Protein AF-A0A3B8I2Z6-F1 (afdb_monomer_lite)

pLDDT: mean 88.6, std 11.23, range [45.12, 98.62]

Secondary structure (DSSP, 8-state):
--EEEEEETTEEEEEETTT--B--S----HHHHHHHHHHHHS----TT-TTHHHHHHHHHHHHHHHH--SEEEEEE-HHHHHHHHS-TTSS-HHHHHHHHHHHHHHHHHHH-PEEEEEE---EEE--EEEE-TT-SSEEEE-SSS-SEEEEES--HHHHHHHHT-TTEEEEEEHHHHHHHS---GGGTT-S-SEEEEEPTTEEEE-TTS-SSPP-EEE---SEEEEE-SS--SBGGGHHHHHHHHTTTS-EEEEEETT--TTT--S-S-EEE-EETTEEP-TTHHHHHHHHHTS-GGGS-SSTT---

Radius of gyration: 21.05 Å; chains: 1; bounding box: 45×50×60 Å

Sequence (307 aa):
MKVGMVCSSKQTQIYNLKSGEPQTNKSNHPLMEWINKLLYNYPYPGDLNPESIDWVTDVALELERVYQPKFVFLSYASYYLISLFTRHGRFDRDFFLQHLFTAVERFISQTGMTPFILGTGGTMPLEGEVDLTELDGLVTASRMGPIYAGLYHPSDRDLYYLNQLEAIQMILPQNRLSQVWKPGSSFEGRIPDYLLVAARGFAFCTPDSSKKPLYRVNARDNAIPIFAPDPIKSIVDIAPAIKKRLRKERVALVVLEGIDREQFMFGSDSCANTYSWYTYLPGEGQYLAITTGKHLPDHPYPPGYRD

Structure (mmCIF, N/CA/C/O backbone):
data_AF-A0A3B8I2Z6-F1
#
_entry.id   AF-A0A3B8I2Z6-F1
#
loop_
_atom_site.group_PDB
_atom_site.id
_atom_site.type_symbol
_atom_site.label_atom_id
_atom_site.label_alt_id
_atom_site.label_comp_id
_atom_site.label_asym_id
_atom_site.label_entity_id
_atom_site.label_seq_id
_atom_site.pdbx_PDB_ins_code
_atom_site.Cartn_x
_atom_site.Cartn_y
_atom_site.Cartn_z
_atom_site.occupancy
_atom_site.B_iso_or_equiv
_atom_site.auth_seq_id
_atom_site.auth_comp_id
_atom_site.auth_asym_id
_atom_site.auth_atom_id
_atom_site.pdbx_PDB_model_num
ATOM 1 N N . MET A 1 1 ? -16.596 19.847 14.138 1.00 61.78 1 MET A N 1
ATOM 2 C CA . MET A 1 1 ? -15.369 20.541 13.685 1.00 61.78 1 MET A CA 1
ATOM 3 C C . MET A 1 1 ? -14.527 19.548 12.892 1.00 61.78 1 MET A C 1
ATOM 5 O O . MET A 1 1 ? -14.401 18.423 13.351 1.00 61.78 1 MET A O 1
ATOM 9 N N . LYS A 1 2 ? -14.034 19.911 11.700 1.00 73.56 2 LYS A N 1
ATOM 10 C CA . LYS A 1 2 ? -13.157 19.060 10.874 1.00 73.56 2 LYS A CA 1
ATOM 11 C C . LYS A 1 2 ? -11.794 19.740 10.772 1.00 73.56 2 LYS A C 1
ATOM 13 O O . LYS A 1 2 ? -11.670 20.730 10.056 1.00 73.56 2 LYS A O 1
ATOM 18 N N . VAL A 1 3 ? -10.822 19.250 11.528 1.00 78.62 3 VAL A N 1
ATOM 19 C CA . VAL A 1 3 ? -9.478 19.833 11.619 1.00 78.62 3 VAL A CA 1
ATOM 20 C C . VAL A 1 3 ? -8.429 18.763 11.364 1.00 78.62 3 VAL A C 1
ATOM 22 O O . VAL A 1 3 ? -8.636 17.605 11.718 1.00 78.62 3 VAL A O 1
ATOM 25 N N . GLY A 1 4 ? -7.341 19.155 10.712 1.00 79.94 4 GLY A N 1
ATOM 26 C CA . GLY A 1 4 ? -6.139 18.351 10.543 1.00 79.94 4 GLY A CA 1
ATOM 27 C C . GLY A 1 4 ? -5.068 18.896 11.472 1.00 79.94 4 GLY A C 1
ATOM 28 O O . GLY A 1 4 ? -4.941 20.110 11.610 1.00 79.94 4 GLY A O 1
ATOM 29 N N . MET A 1 5 ? -4.318 18.022 12.129 1.00 78.50 5 MET A N 1
ATOM 30 C CA . MET A 1 5 ? -3.182 18.415 12.958 1.00 78.50 5 MET A CA 1
ATOM 31 C C . MET A 1 5 ? -1.928 17.793 12.368 1.00 78.50 5 MET A C 1
ATOM 33 O O . MET A 1 5 ? -1.873 16.581 12.186 1.00 78.50 5 MET A O 1
ATOM 37 N N . VAL A 1 6 ? -0.936 18.624 12.070 1.00 76.56 6 VAL A N 1
ATOM 38 C CA . VAL A 1 6 ? 0.386 18.185 11.626 1.00 76.56 6 VAL A CA 1
ATOM 39 C C . VAL A 1 6 ? 1.370 18.548 12.722 1.00 76.56 6 VAL A C 1
ATOM 41 O O . VAL A 1 6 ? 1.633 19.725 12.975 1.00 76.56 6 VAL A O 1
ATOM 44 N N . CYS A 1 7 ? 1.893 17.528 13.392 1.00 70.31 7 CYS A N 1
ATOM 45 C CA . CYS A 1 7 ? 2.917 17.686 14.412 1.00 70.31 7 CYS A CA 1
ATOM 46 C C . CYS A 1 7 ? 4.279 17.317 13.843 1.00 70.31 7 CYS A C 1
ATOM 48 O O . CYS A 1 7 ? 4.491 16.226 13.326 1.00 70.31 7 CYS A O 1
ATOM 50 N N . SER A 1 8 ? 5.211 18.246 13.989 1.00 67.38 8 SER A N 1
ATOM 51 C CA . SER A 1 8 ? 6.645 17.989 13.924 1.00 67.38 8 SER A CA 1
ATOM 52 C C . SER A 1 8 ? 7.204 18.027 15.343 1.00 67.38 8 SER A C 1
ATOM 54 O O . SER A 1 8 ? 6.580 18.600 16.237 1.00 67.38 8 SER A O 1
ATOM 56 N N . SER A 1 9 ? 8.424 17.530 15.543 1.00 62.22 9 SER A N 1
ATOM 57 C CA . SER A 1 9 ? 9.127 17.619 16.832 1.00 62.22 9 SER A CA 1
ATOM 58 C C . SER A 1 9 ? 9.283 19.049 17.381 1.00 62.22 9 SER A C 1
ATOM 60 O O . SER A 1 9 ? 9.615 19.220 18.549 1.00 62.22 9 SER A O 1
ATOM 62 N N . LYS A 1 10 ? 9.049 20.084 16.559 1.00 64.56 10 LYS A N 1
ATOM 63 C CA . LYS A 1 10 ? 9.223 21.500 16.920 1.00 64.56 10 LYS A CA 1
ATOM 64 C C . LYS A 1 10 ? 7.920 22.294 16.999 1.00 64.56 10 LYS A C 1
ATOM 66 O O . LYS A 1 10 ? 7.885 23.327 17.660 1.00 64.56 10 LYS A O 1
ATOM 71 N N . GLN A 1 11 ? 6.873 21.874 16.292 1.00 70.19 11 GLN A N 1
ATOM 72 C CA . GLN A 1 11 ? 5.632 22.641 16.171 1.00 70.19 11 GLN A CA 1
ATOM 73 C C . GLN A 1 11 ? 4.445 21.765 15.772 1.00 70.19 11 GLN A C 1
ATOM 75 O O . GLN A 1 11 ? 4.584 20.844 14.964 1.00 70.19 11 GLN A O 1
ATOM 80 N N . THR A 1 12 ? 3.272 22.142 16.277 1.00 74.75 12 THR A N 1
ATOM 81 C CA . THR A 1 12 ? 1.969 21.607 15.877 1.00 74.75 12 THR A CA 1
ATOM 82 C C . THR A 1 12 ? 1.226 22.662 15.076 1.00 74.75 12 THR A C 1
ATOM 84 O O . THR A 1 12 ? 0.902 23.726 15.606 1.00 74.75 12 THR A O 1
ATOM 87 N N . GLN A 1 13 ? 0.935 22.361 13.814 1.00 82.69 13 GLN A N 1
ATOM 88 C CA . GLN A 1 13 ? 0.103 23.190 12.950 1.00 82.69 13 GLN A CA 1
ATOM 89 C C . GLN A 1 13 ? -1.288 22.567 12.843 1.00 82.69 13 GLN A C 1
ATOM 91 O O . GLN A 1 13 ? -1.431 21.356 12.681 1.00 82.69 13 GLN A O 1
ATOM 96 N N . ILE A 1 14 ? -2.319 23.396 12.981 1.00 83.19 14 ILE A N 1
ATOM 97 C CA . ILE A 1 14 ? -3.717 22.979 12.869 1.00 83.19 14 ILE A CA 1
ATOM 98 C C . ILE A 1 14 ? -4.250 23.571 11.575 1.00 83.19 14 ILE A C 1
ATOM 100 O O . ILE A 1 14 ? -4.044 24.751 11.318 1.00 83.19 14 ILE A O 1
ATOM 104 N N . TYR A 1 15 ? -4.951 22.769 10.788 1.00 84.62 15 TYR A N 1
ATOM 105 C CA . TYR A 1 15 ? -5.544 23.166 9.522 1.00 84.62 15 TYR A CA 1
ATOM 106 C C . TYR A 1 15 ? -7.043 22.925 9.546 1.00 84.62 15 TYR A C 1
ATOM 108 O O . TYR A 1 15 ? -7.528 21.930 10.093 1.00 84.62 15 TYR A O 1
ATOM 116 N N . 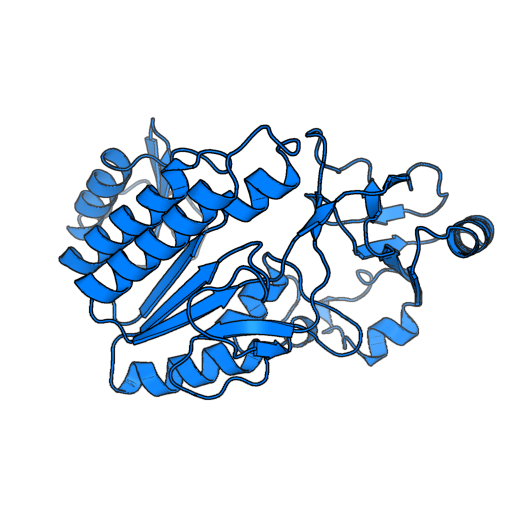ASN A 1 16 ? -7.793 23.803 8.895 1.00 82.88 16 ASN A N 1
ATOM 117 C CA . ASN A 1 16 ? -9.181 23.525 8.573 1.00 82.88 16 ASN A CA 1
ATOM 118 C C . ASN A 1 16 ? -9.223 22.515 7.418 1.00 82.88 16 ASN A C 1
ATOM 120 O O . ASN A 1 16 ? -8.796 22.833 6.314 1.00 82.88 16 ASN A O 1
ATOM 124 N N . LEU A 1 17 ? -9.772 21.313 7.630 1.00 78.69 17 LEU A N 1
ATOM 125 C CA . LEU A 1 17 ? -9.790 20.278 6.581 1.00 78.69 17 LEU A CA 1
ATOM 126 C C . LEU A 1 17 ? -10.618 20.660 5.349 1.00 78.69 17 LEU A C 1
ATOM 128 O O . LEU A 1 17 ? -10.477 20.028 4.310 1.00 78.69 17 LEU A O 1
ATOM 132 N N . LYS A 1 18 ? -11.523 21.640 5.459 1.00 80.12 18 LYS A N 1
ATOM 133 C CA . LYS A 1 18 ? -12.344 22.086 4.330 1.00 80.12 18 LYS A CA 1
ATOM 134 C C . LYS A 1 18 ? -11.604 23.091 3.450 1.00 80.12 18 LYS A C 1
ATOM 136 O O . LYS A 1 18 ? -11.727 22.996 2.237 1.00 80.12 18 LYS A O 1
ATOM 141 N N . SER A 1 19 ? -10.909 24.062 4.044 1.00 81.06 19 SER A N 1
ATOM 142 C CA . SER A 1 19 ? -10.202 25.105 3.282 1.00 81.06 19 SER A CA 1
ATOM 143 C C . SER A 1 19 ? -8.724 24.797 3.048 1.00 81.06 19 SER A C 1
ATOM 145 O O . SER A 1 19 ? -8.121 25.396 2.170 1.00 81.06 19 SER A O 1
ATOM 147 N N . GLY A 1 20 ? -8.131 23.886 3.823 1.00 81.00 20 GLY A N 1
ATOM 148 C CA . GLY A 1 20 ? -6.687 23.640 3.832 1.00 81.00 20 GLY A CA 1
ATOM 149 C C . GLY A 1 20 ? -5.879 24.744 4.521 1.00 81.00 20 GLY A C 1
ATOM 150 O O . GLY A 1 20 ? -4.659 24.648 4.604 1.00 81.00 20 GLY A O 1
ATOM 151 N N . GLU A 1 21 ? -6.533 25.787 5.036 1.00 85.12 21 GLU A N 1
ATOM 152 C CA . GLU A 1 21 ? -5.853 26.938 5.626 1.00 85.12 21 GLU A CA 1
ATOM 153 C C . GLU A 1 21 ? -5.422 26.668 7.076 1.00 85.12 21 GLU A C 1
ATOM 155 O O . GLU A 1 21 ? -6.152 25.992 7.820 1.00 85.12 21 GLU A O 1
ATOM 160 N N . PRO A 1 22 ? -4.273 27.222 7.514 1.00 83.75 22 PRO A N 1
ATOM 161 C CA . PRO A 1 22 ? -3.864 27.182 8.910 1.00 83.75 22 PRO A CA 1
ATOM 162 C C . PRO A 1 22 ? -4.911 27.848 9.804 1.00 83.75 22 PRO A C 1
ATOM 164 O O . PRO A 1 22 ? -5.342 28.976 9.572 1.00 83.75 22 PRO A O 1
ATOM 167 N N . GLN A 1 23 ? -5.297 27.162 10.870 1.00 79.88 23 GLN A N 1
ATOM 168 C CA . GLN A 1 23 ? -6.211 27.677 11.869 1.00 79.88 23 GLN A CA 1
ATOM 169 C C . GLN A 1 23 ? -5.404 28.350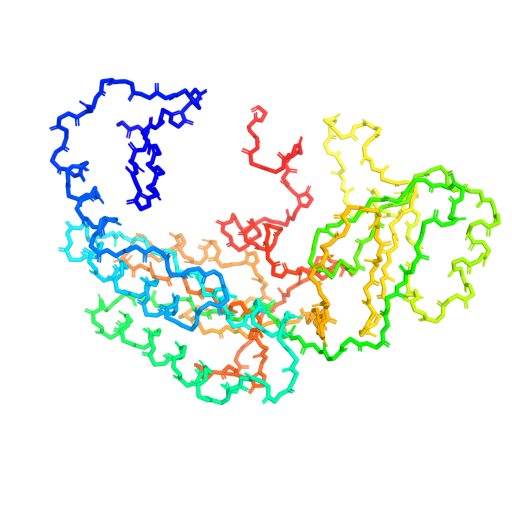 12.985 1.00 79.88 23 GLN A C 1
ATOM 171 O O . GLN A 1 23 ? -4.789 27.690 13.821 1.00 79.88 23 GLN A O 1
ATOM 176 N N . THR A 1 24 ? -5.402 29.682 12.996 1.00 67.88 24 THR A N 1
ATOM 177 C CA . THR A 1 24 ? -4.666 30.504 13.974 1.00 67.88 24 THR A CA 1
ATOM 178 C C . THR A 1 24 ? -5.303 30.497 15.364 1.00 67.88 24 THR A C 1
ATOM 180 O O . THR A 1 24 ? -4.596 30.541 16.369 1.00 67.88 24 THR A O 1
ATOM 183 N N . ASN A 1 25 ? -6.629 30.360 15.443 1.00 63.50 25 ASN A N 1
ATOM 184 C CA . ASN A 1 25 ? -7.341 30.212 16.710 1.00 63.50 25 ASN A CA 1
ATOM 185 C C . ASN A 1 25 ? -7.420 28.732 17.095 1.00 63.50 25 ASN A C 1
ATOM 187 O O . ASN A 1 25 ? -8.226 27.981 16.537 1.00 63.50 25 ASN A O 1
ATOM 191 N N . LYS A 1 26 ? -6.589 28.318 18.063 1.00 62.72 26 LYS A N 1
ATOM 192 C CA . LYS A 1 26 ? -6.675 26.983 18.668 1.00 62.72 26 LYS A CA 1
ATOM 193 C C . LYS A 1 26 ? -8.086 26.787 19.216 1.00 62.72 26 LYS A C 1
ATOM 195 O O . LYS A 1 26 ? -8.545 27.542 20.067 1.00 62.72 26 LYS A O 1
ATOM 200 N N . SER A 1 27 ? -8.787 25.777 18.714 1.00 62.44 27 SER A N 1
ATOM 201 C CA . SER A 1 27 ? -10.046 25.357 19.316 1.00 62.44 27 SER A CA 1
ATOM 202 C C . SER A 1 27 ? -9.785 24.913 20.759 1.00 62.44 27 SER A C 1
ATOM 204 O O . SER A 1 27 ? -8.938 24.049 20.977 1.00 62.44 27 SER A O 1
ATOM 206 N N . ASN A 1 28 ? -10.539 25.442 21.728 1.00 65.50 28 ASN A N 1
ATOM 207 C CA . ASN A 1 28 ? -10.483 25.031 23.142 1.00 65.50 28 ASN A CA 1
ATOM 208 C C . ASN A 1 28 ? -11.097 23.637 23.393 1.00 65.50 28 ASN A C 1
ATOM 210 O O . ASN A 1 28 ? -11.555 23.338 24.494 1.00 65.50 28 ASN A O 1
ATOM 214 N N . HIS A 1 29 ? -11.177 22.781 22.374 1.00 74.25 29 HIS A N 1
ATOM 215 C CA . HIS A 1 29 ? -11.745 21.451 22.529 1.00 74.25 29 HIS A CA 1
ATOM 216 C C . HIS A 1 29 ? -10.769 20.555 23.318 1.00 74.25 29 HIS A C 1
ATOM 218 O O . HIS A 1 29 ? -9.631 20.403 22.873 1.00 74.25 29 HIS A O 1
ATOM 224 N N . PRO A 1 30 ? -11.186 19.893 24.417 1.00 77.38 30 PRO A N 1
ATOM 225 C CA . PRO A 1 30 ? -10.289 19.099 25.271 1.00 77.38 30 PRO A CA 1
ATOM 226 C C . PRO A 1 30 ? -9.472 18.031 24.522 1.00 77.38 30 PRO A C 1
ATOM 228 O O . PRO A 1 30 ? -8.299 17.814 24.815 1.00 77.38 30 PRO A O 1
ATOM 231 N N . LEU A 1 31 ? -10.062 17.413 23.491 1.00 80.06 31 LEU A N 1
ATOM 232 C CA . LEU A 1 31 ? -9.353 16.453 22.630 1.00 80.06 31 LEU A CA 1
ATOM 233 C C . LEU A 1 31 ? -8.146 17.057 21.895 1.00 80.06 31 LEU A C 1
ATOM 235 O O . LEU A 1 31 ? -7.196 16.333 21.635 1.00 80.06 31 LEU A O 1
ATOM 239 N N . MET A 1 32 ? -8.145 18.354 21.571 1.00 79.00 32 MET A N 1
ATOM 240 C CA . MET A 1 32 ? -7.027 18.986 20.856 1.00 79.00 32 MET A CA 1
ATOM 241 C C . MET A 1 32 ? -5.778 19.077 21.731 1.00 79.00 32 MET A C 1
ATOM 243 O O . MET A 1 32 ? -4.671 18.834 21.254 1.00 79.00 32 MET A O 1
ATOM 247 N N . GLU A 1 33 ? -5.946 19.399 23.015 1.00 81.50 33 GLU A N 1
ATOM 248 C CA . GLU A 1 33 ? -4.834 19.410 23.968 1.00 81.50 33 GLU A CA 1
ATOM 249 C C . GLU A 1 33 ? -4.290 17.996 24.178 1.00 81.50 33 GLU A C 1
ATOM 251 O O . GLU A 1 33 ? -3.076 17.792 24.196 1.00 81.50 33 GLU A O 1
ATOM 256 N N . TRP A 1 34 ? -5.186 17.012 24.280 1.00 85.56 34 TRP A N 1
ATOM 257 C CA . TRP A 1 34 ? -4.792 15.619 24.431 1.00 85.56 34 TRP A CA 1
ATOM 258 C C . TRP A 1 34 ? -4.052 15.082 23.197 1.00 85.56 34 TRP A C 1
ATOM 260 O O . TRP A 1 34 ? -2.965 14.537 23.355 1.00 85.56 34 TRP A O 1
ATOM 270 N N . ILE A 1 35 ? -4.561 15.308 21.976 1.00 84.06 35 ILE A N 1
ATOM 271 C CA . ILE A 1 35 ? -3.878 14.908 20.730 1.00 84.06 35 ILE A CA 1
ATOM 272 C C . ILE A 1 35 ? -2.501 15.572 20.644 1.00 84.06 35 ILE A C 1
ATOM 274 O O . ILE A 1 35 ? -1.524 14.930 20.271 1.00 84.06 35 ILE A O 1
ATOM 278 N N . ASN A 1 36 ? -2.387 16.844 21.034 1.00 81.12 36 ASN A N 1
ATOM 279 C CA . ASN A 1 36 ? -1.097 17.527 21.052 1.00 81.12 36 ASN A CA 1
ATOM 280 C C . ASN A 1 36 ? -0.107 16.886 22.045 1.00 81.12 36 ASN A C 1
ATOM 282 O O . ASN A 1 36 ? 1.068 16.749 21.721 1.00 81.12 36 ASN A O 1
ATOM 286 N N . LYS A 1 37 ? -0.569 16.471 23.234 1.00 85.88 37 LYS A N 1
ATOM 287 C CA . LYS A 1 37 ? 0.257 15.732 24.208 1.00 85.88 37 LYS A CA 1
ATOM 288 C C . LYS A 1 37 ? 0.647 14.350 23.688 1.00 85.88 37 LYS A C 1
ATOM 290 O O . LYS A 1 37 ? 1.801 13.966 23.836 1.00 85.88 37 LYS A O 1
ATOM 295 N N . LEU A 1 38 ? -0.282 13.637 23.052 1.00 88.25 38 LEU A N 1
ATOM 296 C CA . LEU A 1 38 ? -0.017 12.350 22.412 1.00 88.25 38 LEU A CA 1
ATOM 297 C C . LEU A 1 38 ? 1.108 12.487 21.380 1.00 88.25 38 LEU A C 1
ATOM 299 O O . LEU A 1 38 ? 2.120 11.808 21.480 1.00 88.25 38 LEU A O 1
ATOM 303 N N . LEU A 1 39 ? 0.977 13.418 20.436 1.00 84.81 39 LEU A N 1
ATOM 304 C CA . LEU A 1 39 ? 1.960 13.602 19.364 1.00 84.81 39 LEU A CA 1
ATOM 305 C C . LEU A 1 39 ? 3.321 14.104 19.877 1.00 84.81 39 LEU A C 1
ATOM 307 O O . LEU A 1 39 ? 4.344 13.825 19.260 1.00 84.81 39 LEU A O 1
ATOM 311 N N . TYR A 1 40 ? 3.348 14.814 21.008 1.00 84.62 40 TYR A N 1
ATOM 312 C CA . TYR A 1 40 ? 4.592 15.192 21.684 1.00 84.62 40 TYR A CA 1
ATOM 313 C C . TYR A 1 40 ? 5.272 13.998 22.373 1.00 84.62 40 TYR A C 1
ATOM 315 O O . TYR A 1 40 ? 6.488 13.853 22.287 1.00 84.62 40 TYR A O 1
ATOM 323 N N . ASN A 1 41 ? 4.495 13.141 23.040 1.00 88.62 41 ASN A N 1
ATOM 324 C CA . ASN A 1 41 ? 5.010 11.980 23.771 1.00 88.62 41 ASN A CA 1
ATOM 325 C C . ASN A 1 41 ? 5.419 10.826 22.845 1.00 88.62 41 ASN A C 1
ATOM 327 O O . ASN A 1 41 ? 6.292 10.042 23.203 1.00 88.62 41 ASN A O 1
ATOM 331 N N . TYR A 1 42 ? 4.804 10.741 21.666 1.00 90.31 42 TYR A N 1
ATOM 332 C CA . TYR A 1 42 ? 5.057 9.715 20.659 1.00 90.31 42 TYR A CA 1
ATOM 333 C C . TYR A 1 42 ? 5.497 10.378 19.345 1.00 90.31 42 TYR A C 1
ATOM 335 O O . TYR A 1 42 ? 4.715 10.438 18.390 1.00 90.31 42 TYR A O 1
ATOM 343 N N . PRO A 1 43 ? 6.727 10.918 19.261 1.00 88.62 43 PRO A N 1
ATOM 344 C CA . PRO A 1 43 ? 7.243 11.457 18.008 1.00 88.62 43 PRO A CA 1
ATOM 345 C C . PRO A 1 43 ? 7.412 10.337 16.973 1.00 88.62 43 PRO A C 1
ATOM 347 O O . PRO A 1 43 ? 7.878 9.251 17.306 1.00 88.62 43 PRO A O 1
ATOM 350 N N . TYR A 1 44 ? 7.054 10.604 15.712 1.00 89.88 44 TYR A N 1
ATOM 351 C CA . TYR A 1 44 ? 7.214 9.621 14.636 1.00 89.88 44 TYR A CA 1
ATOM 352 C C . TYR A 1 44 ? 8.708 9.317 14.399 1.00 89.88 44 TYR A C 1
ATOM 354 O O . TYR A 1 44 ? 9.458 10.248 14.081 1.00 89.88 44 TYR A O 1
ATOM 362 N N . PRO A 1 45 ? 9.153 8.051 14.528 1.00 91.69 45 PRO A N 1
ATOM 363 C CA . PRO A 1 45 ? 10.574 7.702 14.455 1.00 91.69 45 PRO A CA 1
ATOM 364 C C . PRO A 1 45 ? 11.128 7.673 13.021 1.00 91.69 45 PRO A C 1
ATOM 366 O O . PRO A 1 45 ? 12.346 7.690 12.832 1.00 91.69 45 PRO A O 1
ATOM 369 N N . GLY A 1 46 ? 10.253 7.678 12.011 1.00 90.81 46 GLY A N 1
ATOM 370 C CA . GLY A 1 46 ? 10.610 7.762 10.597 1.00 90.81 46 GLY A CA 1
ATOM 371 C C . GLY A 1 46 ? 10.429 6.454 9.826 1.00 90.81 46 GLY A C 1
ATOM 372 O O . GLY A 1 46 ? 10.521 5.353 10.361 1.00 90.81 46 GLY A O 1
ATOM 373 N N . ASP A 1 47 ? 10.232 6.589 8.517 1.00 88.50 47 ASP A N 1
ATOM 374 C CA . ASP A 1 47 ? 9.792 5.517 7.612 1.00 88.50 47 ASP A CA 1
ATOM 375 C C . ASP A 1 47 ? 10.698 4.276 7.556 1.00 88.50 47 ASP A C 1
ATOM 377 O O . ASP A 1 47 ? 10.233 3.174 7.275 1.00 88.50 47 ASP A O 1
ATOM 381 N N . LEU A 1 48 ? 11.998 4.453 7.804 1.00 90.81 48 LEU A N 1
ATOM 382 C CA . LEU A 1 48 ? 13.002 3.382 7.757 1.00 90.81 48 LEU A CA 1
ATOM 383 C C . LEU A 1 48 ? 13.434 2.904 9.149 1.00 90.81 48 LEU A C 1
ATOM 385 O O . LEU A 1 48 ? 14.364 2.106 9.250 1.00 90.81 48 LEU A O 1
ATOM 389 N N . ASN A 1 49 ? 12.806 3.405 10.217 1.00 91.06 49 ASN A N 1
ATOM 390 C CA . ASN A 1 49 ? 13.115 2.995 11.581 1.00 91.06 49 ASN A CA 1
ATOM 391 C C . ASN A 1 49 ? 12.196 1.822 12.001 1.00 91.06 49 ASN A C 1
ATOM 393 O O . ASN A 1 49 ? 10.972 1.969 11.928 1.00 91.06 49 ASN A O 1
ATOM 397 N N . PRO A 1 50 ? 12.751 0.679 12.457 1.00 89.31 50 PRO A N 1
ATOM 398 C CA . PRO A 1 50 ? 11.982 -0.420 13.046 1.00 89.31 50 PRO A CA 1
ATOM 399 C C . PRO A 1 50 ? 10.976 -0.004 14.126 1.00 89.31 50 PRO A C 1
ATOM 401 O O . PRO A 1 50 ? 9.873 -0.548 14.170 1.00 89.31 50 PRO A O 1
ATOM 404 N N . GLU A 1 51 ? 11.314 1.001 14.939 1.00 92.94 51 GLU A N 1
ATOM 405 C CA . GLU A 1 51 ? 10.461 1.530 16.015 1.00 92.94 51 GLU A CA 1
ATOM 406 C C . GLU A 1 51 ? 9.124 2.090 15.500 1.00 92.94 51 GLU A C 1
ATOM 408 O O . GLU A 1 51 ? 8.181 2.257 16.270 1.00 92.94 51 GLU A O 1
ATOM 413 N N . SER A 1 52 ? 8.991 2.336 14.189 1.00 95.06 52 SER A N 1
ATOM 414 C CA . SER A 1 52 ? 7.714 2.711 13.570 1.00 95.06 52 SER A CA 1
ATOM 415 C C . SER A 1 52 ? 6.623 1.653 13.765 1.00 95.06 52 SER A C 1
ATOM 417 O O . SER A 1 52 ? 5.448 2.010 13.802 1.00 95.06 52 SER A O 1
ATOM 419 N N . ILE A 1 53 ? 6.978 0.369 13.923 1.00 96.50 53 ILE A N 1
ATOM 420 C CA . ILE A 1 53 ? 6.009 -0.696 14.244 1.00 96.50 53 ILE A CA 1
ATOM 421 C C . ILE A 1 53 ? 5.372 -0.444 15.616 1.00 96.50 53 ILE A C 1
ATOM 423 O O . ILE A 1 53 ? 4.144 -0.467 15.756 1.00 96.50 53 ILE A O 1
ATOM 427 N N . ASP A 1 54 ? 6.207 -0.187 16.623 1.00 96.00 54 ASP A N 1
ATOM 428 C CA . ASP A 1 54 ? 5.741 0.097 17.978 1.00 96.00 54 ASP A CA 1
ATOM 429 C C . ASP A 1 54 ? 4.969 1.404 18.011 1.00 96.00 54 ASP A C 1
ATOM 431 O O . ASP A 1 54 ? 3.868 1.443 18.550 1.00 96.00 54 ASP A O 1
ATOM 435 N N . TRP A 1 55 ? 5.481 2.434 17.337 1.00 96.44 55 TRP A N 1
ATOM 436 C CA . TRP A 1 55 ? 4.832 3.735 17.258 1.00 96.44 55 TRP A CA 1
ATOM 437 C C . TRP A 1 55 ? 3.391 3.645 16.735 1.00 96.44 55 TRP A C 1
ATOM 439 O O . TRP A 1 55 ? 2.488 4.193 17.366 1.00 96.44 55 TRP A O 1
ATOM 449 N N . VAL A 1 56 ? 3.144 2.920 15.632 1.00 97.12 56 VAL A N 1
ATOM 450 C CA . VAL A 1 56 ? 1.782 2.728 15.089 1.00 97.12 56 VAL A CA 1
ATOM 451 C C . VAL A 1 56 ? 0.866 2.101 16.138 1.00 97.12 56 VAL A C 1
ATOM 453 O O . VAL A 1 56 ? -0.264 2.550 16.338 1.00 97.12 56 VAL A O 1
ATOM 456 N N . THR A 1 57 ? 1.362 1.075 16.821 1.00 97.81 57 THR A N 1
ATOM 457 C CA . THR A 1 57 ? 0.586 0.297 17.787 1.00 97.81 57 THR A CA 1
ATOM 458 C C . THR A 1 57 ? 0.312 1.086 19.064 1.00 97.81 57 THR A C 1
ATOM 460 O O . THR A 1 57 ? -0.829 1.144 19.517 1.00 97.81 57 THR A O 1
ATOM 463 N N . ASP A 1 58 ? 1.327 1.735 19.627 1.00 97.19 58 ASP A N 1
ATOM 464 C CA . ASP A 1 58 ? 1.241 2.473 20.887 1.00 97.19 58 ASP A CA 1
ATOM 465 C C . ASP A 1 58 ? 0.355 3.712 20.748 1.00 97.19 58 ASP A C 1
ATOM 467 O O . ASP A 1 58 ? -0.512 3.960 21.588 1.00 97.19 58 ASP A O 1
ATOM 471 N N . VAL A 1 59 ? 0.493 4.447 19.639 1.00 95.44 59 VAL A N 1
ATOM 472 C CA . VAL A 1 59 ? -0.385 5.584 19.331 1.00 95.44 59 VAL A CA 1
ATOM 473 C C . VAL A 1 59 ? -1.831 5.116 19.153 1.00 95.44 59 VAL A C 1
ATOM 475 O O . VAL A 1 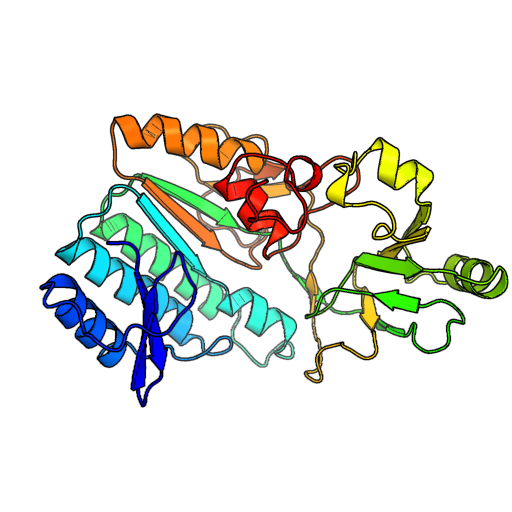59 ? -2.751 5.767 19.654 1.00 95.44 59 VAL A O 1
ATOM 478 N N . ALA A 1 60 ? -2.057 3.983 18.480 1.00 96.38 60 ALA A N 1
ATOM 479 C CA . ALA A 1 60 ? -3.398 3.432 18.301 1.00 96.38 60 ALA A CA 1
ATOM 480 C C . ALA A 1 60 ? -4.027 2.958 19.624 1.00 96.38 60 ALA A C 1
ATOM 482 O O . ALA A 1 60 ? -5.221 3.179 19.833 1.00 96.38 60 ALA A O 1
ATOM 483 N N . LEU A 1 61 ? -3.247 2.356 20.527 1.00 97.31 61 LEU A N 1
ATOM 484 C CA . LEU A 1 61 ? -3.708 1.945 21.857 1.00 97.31 61 LEU A CA 1
ATOM 485 C C . LEU A 1 61 ? -4.073 3.150 22.733 1.00 97.31 61 LEU A C 1
ATOM 487 O O . LEU A 1 61 ? -5.130 3.154 23.363 1.00 97.31 61 LEU A O 1
ATOM 491 N N . GLU A 1 62 ? -3.267 4.214 22.722 1.00 94.88 62 GLU A N 1
ATOM 492 C CA . GLU A 1 62 ? -3.612 5.449 23.437 1.00 94.88 62 GLU A CA 1
ATOM 493 C C . GLU A 1 62 ? -4.863 6.127 22.857 1.00 94.88 62 GLU A C 1
ATOM 495 O O . GLU A 1 62 ? -5.706 6.634 23.606 1.00 94.88 62 GLU A O 1
ATOM 500 N N . LEU A 1 63 ? -5.027 6.106 21.528 1.00 91.44 63 LEU A N 1
ATOM 501 C CA . LEU A 1 63 ? -6.251 6.573 20.873 1.00 91.44 63 LEU A CA 1
ATOM 502 C C . LEU A 1 63 ? -7.465 5.734 21.269 1.00 91.44 63 LEU A C 1
ATOM 504 O O . LEU A 1 63 ? -8.530 6.300 21.520 1.00 91.44 63 LEU A O 1
ATOM 508 N N . GLU A 1 64 ? -7.331 4.410 21.352 1.00 93.38 64 GLU A N 1
ATOM 509 C CA . GLU A 1 64 ? -8.418 3.537 21.797 1.00 93.38 64 GLU A CA 1
ATOM 510 C C . GLU A 1 64 ? -8.839 3.867 23.227 1.00 93.38 64 GLU A C 1
ATOM 512 O O . GLU A 1 64 ? -10.024 4.115 23.462 1.00 93.38 64 GLU A O 1
ATOM 517 N N . ARG A 1 65 ? -7.865 3.998 24.134 1.00 91.56 65 ARG A N 1
ATOM 518 C CA . ARG A 1 65 ? -8.096 4.256 25.557 1.00 91.56 65 ARG A CA 1
ATOM 519 C C . ARG A 1 65 ? -8.921 5.518 25.808 1.00 91.56 65 ARG A C 1
ATOM 521 O O . ARG A 1 65 ? -9.699 5.570 26.759 1.00 91.56 65 ARG A O 1
ATOM 528 N N . VAL A 1 66 ? -8.730 6.553 24.988 1.00 88.31 66 VAL A N 1
ATOM 529 C CA . VAL A 1 66 ? -9.347 7.874 25.196 1.00 88.31 66 VAL A CA 1
ATOM 530 C C . VAL A 1 66 ? -10.561 8.113 24.306 1.00 88.31 66 VAL A C 1
ATOM 532 O O . VAL A 1 66 ? -11.539 8.705 24.760 1.00 88.31 66 VAL A O 1
ATOM 535 N N . TYR A 1 67 ? -10.514 7.682 23.045 1.00 88.69 67 TYR A N 1
ATOM 536 C CA . TYR A 1 67 ? -11.556 7.978 22.060 1.00 88.69 67 TYR A CA 1
ATOM 537 C C . TYR A 1 67 ? -12.521 6.809 21.816 1.00 88.69 67 TYR A C 1
ATOM 539 O O . TYR A 1 67 ? -13.634 7.041 21.346 1.00 88.69 67 TYR A O 1
ATOM 547 N N . GLN A 1 68 ? -12.121 5.571 22.131 1.00 92.19 68 GLN A N 1
ATOM 548 C CA . GLN A 1 68 ? -12.898 4.343 21.908 1.00 92.19 68 GLN A CA 1
ATOM 549 C C . GLN A 1 68 ? -13.567 4.284 20.517 1.00 92.19 68 GLN A C 1
ATOM 551 O O . GLN A 1 68 ? -14.792 4.142 20.400 1.00 92.19 68 GLN A O 1
ATOM 556 N N . PRO A 1 69 ? -12.787 4.413 19.429 1.00 94.25 69 PRO A N 1
ATOM 557 C CA . PRO A 1 69 ? -13.326 4.460 18.080 1.00 94.25 69 PRO A CA 1
ATOM 558 C C . PRO A 1 69 ? -14.085 3.177 17.719 1.00 94.25 69 PRO A C 1
ATOM 560 O O . PRO A 1 69 ? -13.699 2.063 18.072 1.00 94.25 69 PRO A O 1
ATOM 563 N N . LYS A 1 70 ? -15.148 3.322 16.918 1.00 96.75 70 LYS A N 1
ATOM 564 C CA . LYS A 1 70 ? -15.817 2.167 16.293 1.00 96.75 70 LYS A CA 1
ATOM 565 C C . LYS A 1 70 ? -14.980 1.534 15.181 1.00 96.75 70 LYS A C 1
ATOM 567 O O . LYS A 1 70 ? -15.176 0.365 14.874 1.00 96.75 70 LYS A O 1
ATOM 572 N N . PHE A 1 71 ? -14.088 2.307 14.570 1.00 97.56 71 PHE A N 1
ATOM 573 C CA . PHE A 1 71 ? -13.247 1.881 13.462 1.00 97.56 71 PHE A CA 1
ATOM 574 C C . PHE A 1 71 ? -11.830 2.422 13.636 1.00 97.56 71 PHE A C 1
ATOM 576 O O . PHE A 1 71 ? -11.671 3.623 13.855 1.00 97.56 71 PHE A O 1
ATOM 583 N N . VAL A 1 72 ? -10.828 1.557 13.494 1.00 97.62 72 VAL A N 1
ATOM 584 C CA . VAL A 1 72 ? -9.411 1.941 13.453 1.00 97.62 72 VAL A CA 1
ATOM 585 C C . VAL A 1 72 ? -8.791 1.391 12.176 1.00 97.62 72 VAL A C 1
ATOM 587 O O . VAL A 1 72 ? -9.024 0.240 11.820 1.00 97.62 72 VAL A O 1
ATOM 590 N N . PHE A 1 73 ? -8.005 2.223 11.498 1.00 97.56 73 PHE A N 1
ATOM 591 C CA . PHE A 1 73 ? -7.172 1.834 10.367 1.00 97.56 73 PHE A CA 1
ATOM 592 C C . PHE A 1 73 ? -5.706 1.936 10.789 1.00 97.56 73 PHE A C 1
ATOM 594 O O . PHE A 1 73 ? -5.255 3.029 11.132 1.00 97.56 73 PHE A O 1
ATOM 601 N N . LEU A 1 74 ? -4.987 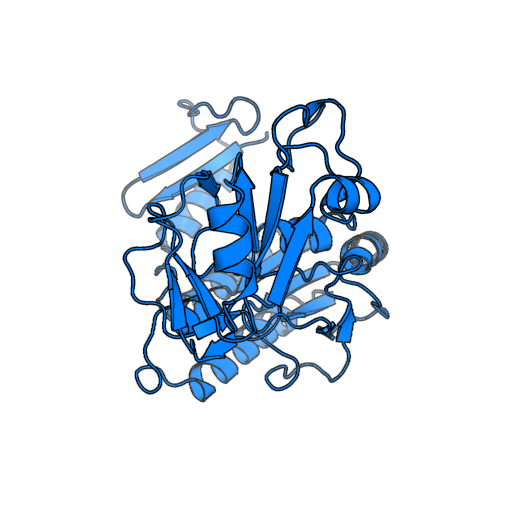0.817 10.782 1.00 97.69 74 LEU A N 1
ATOM 602 C CA . LEU A 1 74 ? -3.560 0.746 11.087 1.00 97.69 74 LEU A CA 1
ATOM 603 C C . LEU A 1 74 ? -2.802 0.370 9.816 1.00 97.69 74 LEU A C 1
ATOM 605 O O . LEU A 1 74 ? -3.173 -0.586 9.139 1.00 97.69 74 LEU A O 1
ATOM 609 N N . SER A 1 75 ? -1.738 1.108 9.511 1.00 96.19 75 SER A N 1
ATOM 610 C CA . SER A 1 75 ? -0.881 0.867 8.349 1.00 96.19 75 SER A CA 1
ATOM 611 C C . SER A 1 75 ? 0.557 0.707 8.805 1.00 96.19 75 SER A C 1
ATOM 613 O O . SER A 1 75 ? 1.131 1.633 9.376 1.00 96.19 75 SER A O 1
ATOM 615 N N . TYR A 1 76 ? 1.141 -0.455 8.535 1.00 97.06 76 TYR A N 1
ATOM 616 C CA . TYR A 1 76 ? 2.521 -0.776 8.876 1.00 97.06 76 TYR A CA 1
ATOM 617 C C . TYR A 1 76 ? 3.365 -0.787 7.598 1.00 97.06 76 TYR A C 1
ATOM 619 O O . TYR A 1 76 ? 3.432 -1.794 6.897 1.00 97.06 76 TYR A O 1
ATOM 627 N N . ALA A 1 77 ? 3.993 0.353 7.294 1.00 94.56 77 ALA A N 1
ATOM 628 C CA . ALA A 1 77 ? 4.751 0.570 6.056 1.00 94.56 77 ALA A CA 1
ATOM 629 C C . ALA A 1 77 ? 6.252 0.247 6.164 1.00 94.56 77 ALA A C 1
ATOM 631 O O . ALA A 1 77 ? 6.929 0.018 5.161 1.00 94.56 77 ALA A O 1
ATOM 632 N N . SER A 1 78 ? 6.796 0.250 7.385 1.00 94.31 78 SER A N 1
ATOM 633 C CA . SER A 1 78 ? 8.245 0.239 7.622 1.00 94.31 78 SER A CA 1
ATOM 634 C C . SER A 1 78 ? 8.938 -0.993 7.042 1.00 94.31 78 SER A C 1
ATOM 636 O O . SER A 1 78 ? 10.006 -0.858 6.451 1.00 94.31 78 SER A O 1
ATOM 638 N N . TYR A 1 79 ? 8.321 -2.177 7.126 1.00 93.94 79 TYR A N 1
ATOM 639 C CA . TYR A 1 79 ? 8.884 -3.402 6.548 1.00 93.94 79 TYR A CA 1
ATOM 640 C C . TYR A 1 79 ? 9.047 -3.299 5.029 1.00 93.94 79 TYR A C 1
ATOM 642 O O . TYR A 1 79 ? 10.110 -3.633 4.497 1.00 93.94 79 TYR A O 1
ATOM 650 N N . TYR A 1 80 ? 8.025 -2.798 4.329 1.00 94.19 80 TYR A N 1
ATOM 651 C CA . TYR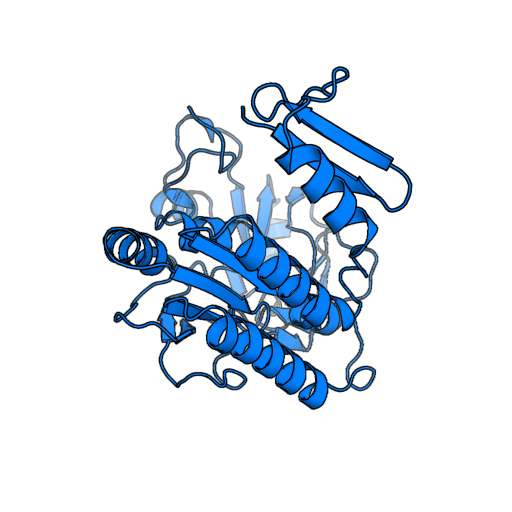 A 1 80 ? 8.079 -2.577 2.887 1.00 94.19 80 TYR A CA 1
ATOM 652 C C . TYR A 1 80 ? 9.194 -1.598 2.521 1.00 94.19 80 TYR A C 1
ATOM 654 O O . TYR A 1 80 ? 10.055 -1.918 1.703 1.00 94.19 80 TYR A O 1
ATOM 662 N N . LEU A 1 81 ? 9.241 -0.438 3.179 1.00 93.06 81 LEU A N 1
ATOM 663 C CA . LEU A 1 81 ? 10.218 0.609 2.873 1.00 93.06 81 LEU A CA 1
ATOM 664 C C . LEU A 1 81 ? 11.654 0.173 3.193 1.00 93.06 81 LEU A C 1
ATOM 666 O O . LEU A 1 81 ? 12.562 0.400 2.391 1.00 93.06 81 LEU A O 1
ATOM 670 N N . ILE A 1 82 ? 11.871 -0.512 4.317 1.00 93.31 82 ILE A N 1
ATOM 671 C CA . ILE A 1 82 ? 13.170 -1.109 4.649 1.00 93.31 82 ILE A CA 1
ATOM 672 C C . ILE A 1 82 ? 13.551 -2.150 3.598 1.00 93.31 82 ILE A C 1
ATOM 674 O O . ILE A 1 82 ? 14.682 -2.123 3.120 1.00 93.31 82 ILE A O 1
ATOM 678 N N . SER A 1 83 ? 12.615 -3.000 3.174 1.00 92.38 83 SER A N 1
ATOM 679 C CA . SER A 1 83 ? 12.864 -4.004 2.136 1.00 92.38 83 SER A CA 1
ATOM 680 C C . SER A 1 83 ? 13.273 -3.371 0.802 1.00 92.38 83 SER A C 1
ATOM 682 O O . SER A 1 83 ? 14.202 -3.860 0.162 1.00 92.38 83 SER A O 1
ATOM 684 N N . LEU A 1 84 ? 12.632 -2.276 0.384 1.00 92.25 84 LEU A N 1
ATOM 685 C CA . LEU A 1 84 ? 12.974 -1.578 -0.860 1.00 92.25 84 LEU A CA 1
ATOM 686 C C . LEU A 1 84 ? 14.356 -0.912 -0.802 1.00 92.25 84 LEU A C 1
ATOM 688 O O . LEU A 1 84 ? 15.128 -1.013 -1.756 1.00 92.25 84 LEU A O 1
ATOM 692 N N . PHE A 1 85 ? 14.671 -0.228 0.301 1.00 91.94 85 PHE A N 1
ATOM 693 C CA . PHE A 1 85 ? 15.805 0.705 0.371 1.00 91.94 85 PHE A CA 1
ATOM 694 C C . PHE A 1 85 ? 17.004 0.210 1.181 1.00 91.94 85 PHE A C 1
ATOM 696 O O . PHE A 1 85 ? 18.024 0.899 1.251 1.00 91.94 85 PHE A O 1
ATOM 703 N N . THR A 1 86 ? 16.918 -0.975 1.779 1.00 91.50 86 THR A N 1
ATOM 704 C CA . THR A 1 86 ? 18.002 -1.551 2.576 1.00 91.50 86 THR A CA 1
ATOM 705 C C . THR A 1 86 ? 18.546 -2.792 1.892 1.00 91.50 86 THR A C 1
ATOM 707 O O . THR A 1 86 ? 17.814 -3.729 1.573 1.00 91.50 86 THR A O 1
ATOM 710 N N . ARG A 1 87 ? 19.865 -2.819 1.683 1.00 89.06 87 ARG A N 1
ATOM 711 C CA . ARG A 1 87 ? 20.550 -3.966 1.082 1.00 89.06 87 ARG A CA 1
ATOM 712 C C . ARG A 1 87 ? 20.279 -5.240 1.887 1.00 89.06 87 ARG A C 1
ATOM 714 O O . ARG A 1 87 ? 20.319 -5.220 3.117 1.00 89.06 87 ARG A O 1
ATOM 721 N N . HIS A 1 88 ? 20.080 -6.360 1.194 1.00 82.62 88 HIS A N 1
ATOM 722 C CA . HIS A 1 88 ? 19.919 -7.663 1.839 1.00 82.62 88 HIS A CA 1
ATOM 723 C C . HIS A 1 88 ? 21.068 -7.954 2.827 1.00 82.62 88 HIS A C 1
ATOM 725 O O . HIS A 1 88 ? 22.228 -7.643 2.546 1.00 82.62 88 HIS A O 1
ATOM 731 N N . GLY A 1 89 ? 20.730 -8.503 3.997 1.00 83.06 89 GLY A N 1
ATOM 732 C CA . GLY A 1 89 ? 21.669 -8.771 5.094 1.00 83.06 89 GLY A CA 1
ATOM 733 C C . GLY A 1 89 ? 22.021 -7.563 5.973 1.00 83.06 89 GLY A C 1
ATOM 734 O O . GLY A 1 89 ? 22.758 -7.718 6.941 1.00 83.06 89 GLY A O 1
ATOM 735 N N . ARG A 1 90 ? 21.516 -6.355 5.672 1.00 86.88 90 ARG A N 1
ATOM 736 C CA . ARG A 1 90 ? 21.684 -5.161 6.530 1.00 86.88 90 ARG A CA 1
ATOM 737 C C . ARG A 1 90 ? 20.537 -4.947 7.521 1.00 86.88 90 ARG A C 1
ATOM 739 O O . ARG A 1 90 ? 20.600 -4.003 8.301 1.00 86.88 90 ARG A O 1
ATOM 746 N N . PHE A 1 91 ? 19.523 -5.804 7.497 1.00 85.88 91 PHE A N 1
ATOM 747 C CA . PHE A 1 91 ? 18.470 -5.868 8.504 1.00 85.88 91 PHE A CA 1
ATOM 748 C C . PHE A 1 91 ? 18.101 -7.330 8.762 1.00 85.88 91 PHE A C 1
ATOM 750 O O . PHE A 1 91 ? 18.208 -8.166 7.860 1.00 85.88 91 PHE A O 1
ATOM 757 N N . ASP A 1 92 ? 17.684 -7.623 9.990 1.00 89.75 92 ASP A N 1
ATOM 758 C CA . ASP A 1 92 ? 17.169 -8.934 10.371 1.00 89.75 92 ASP A CA 1
ATOM 759 C C . ASP A 1 92 ? 15.693 -9.021 9.973 1.00 89.75 92 ASP A C 1
ATOM 761 O O . ASP A 1 92 ? 14.823 -8.415 10.600 1.00 89.75 92 ASP A O 1
ATOM 765 N N . ARG A 1 93 ? 15.427 -9.720 8.867 1.00 90.19 93 ARG A N 1
ATOM 766 C CA . ARG A 1 93 ? 14.084 -9.857 8.299 1.00 90.19 93 ARG A CA 1
ATOM 767 C C . ARG A 1 93 ? 13.152 -10.630 9.225 1.00 90.19 93 ARG A C 1
ATOM 769 O O . ARG A 1 93 ? 12.001 -10.226 9.375 1.00 90.19 93 ARG A O 1
ATOM 776 N N . ASP A 1 94 ? 13.634 -11.714 9.820 1.00 91.50 94 ASP A N 1
ATOM 777 C CA . ASP A 1 94 ? 12.798 -12.625 10.602 1.00 91.50 94 ASP A CA 1
ATOM 778 C C . ASP A 1 94 ? 12.401 -11.967 11.921 1.00 91.50 94 ASP A C 1
ATOM 780 O O . ASP A 1 94 ? 11.223 -11.977 12.283 1.00 91.50 94 ASP A O 1
ATOM 784 N N . PHE A 1 95 ? 13.349 -11.279 12.569 1.00 91.25 95 PHE A N 1
ATOM 785 C CA . PHE A 1 95 ? 13.055 -10.434 13.724 1.00 91.25 95 PHE A CA 1
ATOM 786 C C . PHE A 1 95 ? 12.011 -9.362 13.387 1.00 91.25 95 PHE A C 1
ATOM 788 O O . PHE A 1 95 ? 11.061 -9.161 14.140 1.00 91.25 95 PHE A O 1
ATOM 795 N N . PHE A 1 96 ? 12.151 -8.690 12.240 1.00 91.94 96 PHE A N 1
ATOM 796 C CA . PHE A 1 96 ? 11.240 -7.616 11.846 1.00 91.94 96 PHE A CA 1
ATOM 797 C C . PHE A 1 96 ? 9.814 -8.114 11.597 1.00 91.94 96 PHE A C 1
ATOM 799 O O . PHE A 1 96 ? 8.850 -7.480 12.027 1.00 91.94 96 PHE A O 1
ATOM 806 N N . LEU A 1 97 ? 9.679 -9.259 10.923 1.00 94.88 97 LEU A N 1
ATOM 807 C CA . LEU A 1 97 ? 8.392 -9.910 10.699 1.00 94.88 97 LEU A CA 1
ATOM 808 C C . LEU A 1 97 ? 7.770 -10.333 12.029 1.00 94.88 97 LEU A C 1
ATOM 810 O O . LEU A 1 97 ? 6.627 -9.978 12.306 1.00 94.88 97 LEU A O 1
ATOM 814 N N . GLN A 1 98 ? 8.525 -11.028 12.882 1.00 95.62 98 GLN A N 1
ATOM 815 C CA . GLN A 1 98 ? 8.038 -11.456 14.191 1.00 95.62 98 GLN A CA 1
ATOM 816 C C . GLN A 1 98 ? 7.574 -10.266 15.042 1.00 95.62 98 GLN A C 1
ATOM 818 O O . GLN A 1 98 ? 6.501 -10.324 15.647 1.00 95.62 98 GLN A O 1
ATOM 823 N N . HIS A 1 99 ? 8.344 -9.174 15.056 1.00 95.81 99 HIS A N 1
ATOM 824 C CA . HIS A 1 99 ? 7.994 -7.947 15.772 1.00 95.81 99 HIS A CA 1
ATOM 825 C C . HIS A 1 99 ? 6.706 -7.319 15.233 1.00 95.81 99 HIS A C 1
ATOM 827 O O . HIS A 1 99 ? 5.806 -6.990 16.005 1.00 95.81 99 HIS A O 1
ATOM 833 N N . LEU A 1 100 ? 6.569 -7.230 13.905 1.00 97.62 100 LEU A N 1
ATOM 834 C CA . LEU A 1 100 ? 5.363 -6.727 13.245 1.00 97.62 100 LEU A CA 1
ATOM 835 C C . LEU A 1 100 ? 4.115 -7.521 13.648 1.00 97.62 100 LEU A C 1
ATOM 837 O O . LEU A 1 100 ? 3.124 -6.931 14.081 1.00 97.62 100 LEU A O 1
ATOM 841 N N . PHE A 1 101 ? 4.155 -8.849 13.530 1.00 98.00 101 PHE A N 1
ATOM 842 C CA . PHE A 1 101 ? 3.011 -9.697 13.869 1.00 98.00 101 PHE A CA 1
ATOM 843 C C . PHE A 1 101 ? 2.678 -9.634 15.364 1.00 98.00 101 PHE A C 1
ATOM 845 O O . PHE A 1 101 ? 1.507 -9.488 15.715 1.00 98.00 101 PHE A O 1
ATOM 852 N N . THR A 1 102 ? 3.694 -9.611 16.232 1.00 97.88 102 THR A N 1
ATOM 853 C CA . THR A 1 102 ? 3.515 -9.450 17.686 1.00 97.88 102 THR A CA 1
ATOM 854 C C . THR A 1 102 ? 2.828 -8.124 18.026 1.00 97.88 102 THR A C 1
ATOM 856 O O . THR A 1 102 ? 1.941 -8.075 18.879 1.00 97.88 102 THR A O 1
ATOM 859 N N . ALA A 1 103 ? 3.195 -7.033 17.349 1.00 98.38 103 ALA A N 1
ATOM 860 C CA . ALA A 1 103 ? 2.589 -5.722 17.565 1.00 98.38 103 ALA A CA 1
ATOM 861 C C . ALA A 1 103 ? 1.106 -5.691 17.147 1.00 98.38 103 ALA A C 1
ATOM 863 O O . ALA A 1 103 ? 0.261 -5.156 17.870 1.00 98.38 103 ALA A O 1
ATOM 864 N N . VAL A 1 104 ? 0.767 -6.333 16.025 1.00 98.50 104 VAL A N 1
ATOM 865 C CA . VAL A 1 104 ? -0.625 -6.483 15.570 1.00 98.50 104 VAL A CA 1
ATOM 866 C C . VAL A 1 104 ? -1.437 -7.320 16.562 1.00 98.50 104 VAL A C 1
ATOM 868 O O . VAL A 1 104 ? -2.527 -6.910 16.965 1.00 98.50 104 VAL A O 1
ATOM 871 N N . GLU A 1 105 ? -0.907 -8.458 17.013 1.00 98.38 105 GLU A N 1
ATOM 872 C CA . GLU A 1 105 ? -1.551 -9.301 18.029 1.00 98.38 105 GLU A CA 1
ATOM 873 C C . GLU A 1 105 ? -1.764 -8.552 19.346 1.00 98.38 105 GLU A C 1
ATOM 875 O O . GLU A 1 105 ? -2.840 -8.639 19.948 1.00 98.38 105 GLU A O 1
ATOM 880 N N . ARG A 1 106 ? -0.777 -7.758 19.779 1.00 98.44 106 ARG A N 1
ATOM 881 C CA . ARG A 1 106 ? -0.891 -6.888 20.956 1.00 98.44 106 ARG A CA 1
ATOM 882 C C . ARG A 1 106 ? -2.062 -5.919 20.812 1.00 98.44 106 ARG A C 1
ATOM 884 O O . ARG A 1 106 ? -2.868 -5.808 21.734 1.00 98.44 106 ARG A O 1
ATOM 891 N N . PHE A 1 107 ? -2.193 -5.250 19.667 1.00 98.62 107 PHE A N 1
ATOM 892 C CA . PHE A 1 107 ? -3.306 -4.329 19.428 1.00 98.62 107 PHE A CA 1
ATOM 893 C C . PHE A 1 107 ? -4.664 -5.040 19.499 1.00 98.62 107 PHE A C 1
ATOM 895 O O . PHE A 1 107 ? -5.575 -4.595 20.200 1.00 98.62 107 PHE A O 1
ATOM 902 N N . ILE A 1 108 ? -4.808 -6.166 18.798 1.00 98.25 108 ILE A N 1
ATOM 903 C CA . ILE A 1 108 ? -6.079 -6.897 18.736 1.00 98.25 108 ILE A CA 1
ATOM 904 C C . ILE A 1 108 ? -6.459 -7.480 20.100 1.00 98.25 108 ILE A C 1
ATOM 906 O O . ILE A 1 108 ? -7.605 -7.336 20.525 1.00 98.25 108 ILE A O 1
ATOM 910 N N . SER A 1 109 ? -5.506 -8.076 20.819 1.00 98.06 109 SER A N 1
ATOM 911 C CA . SER A 1 109 ? -5.753 -8.667 22.141 1.00 98.06 109 SER A CA 1
ATOM 912 C C . SER A 1 109 ? -6.145 -7.633 23.198 1.00 98.06 109 SER A C 1
ATOM 914 O O . SER A 1 109 ? -7.042 -7.899 23.996 1.00 98.06 109 SER A O 1
ATOM 916 N N . GLN A 1 110 ? -5.530 -6.445 23.196 1.00 98.25 110 GLN A N 1
ATOM 917 C CA . GLN A 1 110 ? -5.840 -5.404 24.183 1.00 98.25 110 GLN A CA 1
ATOM 918 C C . GLN A 1 110 ? -7.144 -4.658 23.889 1.00 98.25 110 GLN A C 1
ATOM 920 O O . GLN A 1 110 ? -7.844 -4.257 24.816 1.00 98.25 110 GLN A O 1
ATOM 925 N N . THR A 1 111 ? -7.491 -4.471 22.615 1.00 97.88 111 THR A N 1
ATOM 926 C CA . THR A 1 111 ? -8.680 -3.691 22.232 1.00 97.88 111 THR A CA 1
ATOM 927 C C . THR A 1 111 ? -9.933 -4.548 22.048 1.00 97.88 111 THR A C 1
ATOM 929 O O . THR A 1 111 ? -11.056 -4.039 22.127 1.00 97.88 111 THR A O 1
ATOM 932 N N . GLY A 1 112 ? -9.769 -5.846 21.767 1.00 97.31 112 GLY A N 1
ATOM 933 C CA . GLY A 1 112 ? -10.865 -6.761 21.445 1.00 97.31 112 GLY A CA 1
ATOM 934 C C . GLY A 1 112 ? -11.649 -6.363 20.188 1.00 97.31 112 GLY A C 1
ATOM 935 O O . GLY A 1 112 ? -12.806 -6.753 20.040 1.00 97.31 112 GLY A O 1
ATOM 936 N N . MET A 1 113 ? -11.074 -5.529 19.312 1.00 98.19 113 MET A N 1
ATOM 937 C CA . MET A 1 113 ? -11.708 -5.144 18.049 1.00 98.19 113 MET A CA 1
ATOM 938 C C . MET A 1 113 ? -11.710 -6.317 17.070 1.00 98.19 113 MET A C 1
ATOM 940 O O . MET A 1 113 ? -10.743 -7.071 16.994 1.00 98.19 113 MET A O 1
ATOM 944 N N . THR A 1 114 ? -12.768 -6.434 16.267 1.00 98.31 114 THR A N 1
ATOM 945 C CA . THR A 1 114 ? -12.853 -7.460 15.225 1.00 98.31 114 THR A CA 1
ATOM 946 C C . THR A 1 114 ? -11.834 -7.151 14.115 1.00 98.31 114 THR A C 1
ATOM 948 O O . THR A 1 114 ? -11.941 -6.089 13.490 1.00 98.31 114 THR A O 1
ATOM 951 N N . PRO A 1 115 ? -10.857 -8.036 13.851 1.00 98.12 115 PRO A N 1
ATOM 952 C CA . PRO A 1 115 ? -9.759 -7.761 12.927 1.00 98.12 115 PRO A CA 1
ATOM 953 C C . PRO A 1 115 ? -10.112 -8.042 11.461 1.00 98.12 115 PRO A C 1
ATOM 955 O O . PRO A 1 115 ? -10.669 -9.084 11.131 1.00 98.12 115 PRO A O 1
ATOM 958 N N . PHE A 1 116 ? -9.695 -7.146 10.573 1.00 98.50 116 PHE A N 1
ATOM 959 C CA . PHE A 1 116 ? -9.426 -7.405 9.160 1.00 98.50 116 PHE A CA 1
ATOM 960 C C . PHE A 1 116 ? -7.943 -7.119 8.942 1.00 98.50 116 PHE A C 1
ATOM 962 O O . PHE A 1 116 ? -7.545 -5.958 8.973 1.00 98.50 116 PHE A O 1
ATOM 969 N N . ILE A 1 117 ? -7.124 -8.150 8.764 1.00 98.62 117 ILE A N 1
ATOM 970 C CA . ILE A 1 117 ? -5.670 -8.019 8.615 1.00 98.62 117 ILE A CA 1
ATOM 971 C C . ILE A 1 117 ? -5.300 -8.473 7.212 1.00 98.62 117 ILE A C 1
ATOM 973 O O . ILE A 1 117 ? -5.675 -9.572 6.824 1.00 98.62 117 ILE A O 1
ATOM 977 N N . LEU A 1 118 ? -4.574 -7.666 6.446 1.00 97.81 118 LEU A N 1
ATOM 978 C CA . LEU A 1 118 ? -4.130 -8.046 5.105 1.00 97.81 118 LEU A CA 1
ATOM 979 C C . LEU A 1 118 ? -2.682 -7.653 4.847 1.00 97.81 118 LEU A C 1
ATOM 981 O O . LEU A 1 118 ? -2.225 -6.604 5.299 1.00 97.81 118 LEU A O 1
ATOM 985 N N . GLY A 1 119 ? -1.985 -8.490 4.084 1.00 98.00 119 GLY A N 1
ATOM 986 C CA . GLY A 1 119 ? -0.746 -8.099 3.418 1.00 98.00 119 GLY A CA 1
ATOM 987 C C . GLY A 1 119 ? -1.048 -7.344 2.125 1.00 98.00 119 GLY A C 1
ATOM 988 O O . GLY A 1 119 ? -2.132 -7.495 1.568 1.00 98.00 119 GLY A O 1
ATOM 989 N N . THR A 1 120 ? -0.112 -6.538 1.629 1.00 96.44 120 THR A N 1
ATOM 990 C CA . THR A 1 120 ? -0.280 -5.791 0.364 1.00 96.44 120 THR A CA 1
ATOM 991 C C . THR A 1 120 ? 0.449 -6.403 -0.832 1.00 96.44 120 THR A C 1
ATOM 993 O O . THR A 1 120 ? 0.430 -5.822 -1.921 1.00 96.44 120 THR A O 1
ATOM 996 N N . GLY A 1 121 ? 1.051 -7.579 -0.649 1.00 95.25 121 GLY A N 1
ATOM 997 C CA . GLY A 1 121 ? 1.943 -8.208 -1.616 1.00 95.25 121 GLY A CA 1
ATOM 998 C C . GLY A 1 121 ? 3.406 -7.989 -1.244 1.00 95.25 121 GLY A C 1
ATOM 999 O O . GLY A 1 121 ? 3.771 -7.001 -0.608 1.00 95.25 121 GLY A O 1
ATOM 1000 N N . GLY A 1 122 ? 4.237 -8.946 -1.625 1.00 94.69 122 GLY A N 1
ATOM 1001 C CA . GLY A 1 122 ? 5.641 -9.019 -1.279 1.00 94.69 122 GLY A CA 1
ATOM 1002 C C . GLY A 1 122 ? 6.526 -8.117 -2.123 1.00 94.69 122 GLY A C 1
ATOM 1003 O O . GLY A 1 122 ? 6.108 -7.353 -3.000 1.00 94.69 122 GLY A O 1
ATOM 1004 N N . THR A 1 123 ? 7.817 -8.260 -1.867 1.00 94.19 123 THR A N 1
ATOM 1005 C CA . THR A 1 123 ? 8.877 -7.674 -2.684 1.00 94.19 123 THR A CA 1
ATOM 1006 C C . THR A 1 123 ? 9.780 -8.776 -3.206 1.00 94.19 123 THR A C 1
ATOM 1008 O O . THR A 1 123 ? 9.922 -9.820 -2.571 1.00 94.19 123 THR A O 1
ATOM 1011 N N . MET A 1 124 ? 10.457 -8.529 -4.319 1.00 94.19 124 MET A N 1
ATOM 1012 C CA . MET A 1 124 ? 11.475 -9.412 -4.890 1.00 94.19 124 MET A CA 1
ATOM 1013 C C . MET A 1 124 ? 12.769 -8.632 -5.164 1.00 94.19 124 MET A C 1
ATOM 1015 O O . MET A 1 124 ? 12.712 -7.403 -5.231 1.00 94.19 124 MET A O 1
ATOM 1019 N N . PRO A 1 125 ? 13.936 -9.295 -5.275 1.00 94.81 125 PRO A N 1
ATOM 1020 C CA . PRO A 1 125 ? 15.181 -8.624 -5.646 1.00 94.81 125 PRO A CA 1
ATOM 1021 C C . PRO A 1 125 ? 15.028 -7.803 -6.931 1.00 94.81 125 PRO A C 1
ATOM 1023 O O . PRO A 1 125 ? 14.340 -8.232 -7.856 1.00 94.81 125 PRO A O 1
ATOM 1026 N N . LEU A 1 126 ? 15.655 -6.627 -6.964 1.00 94.62 126 LEU A N 1
ATOM 1027 C CA . LEU A 1 126 ? 15.764 -5.834 -8.184 1.00 94.62 126 LEU A CA 1
ATOM 1028 C C . LEU A 1 126 ? 16.783 -6.499 -9.122 1.00 94.62 126 LEU A C 1
ATOM 1030 O O . LEU A 1 126 ? 17.932 -6.709 -8.735 1.00 94.62 126 LEU A O 1
ATOM 1034 N N . GLU A 1 127 ? 16.353 -6.820 -10.336 1.00 95.69 127 GLU A N 1
ATOM 1035 C CA . GLU A 1 127 ? 17.180 -7.377 -11.411 1.00 95.69 127 GLU A CA 1
ATOM 1036 C C . GLU A 1 127 ? 17.843 -6.269 -12.235 1.00 95.69 127 GLU A C 1
ATOM 1038 O O . GLU A 1 127 ? 19.009 -6.384 -12.609 1.00 95.69 127 GLU A O 1
ATOM 1043 N N . GLY A 1 128 ? 17.130 -5.166 -12.464 1.00 92.94 128 GLY A N 1
ATOM 1044 C CA . GLY A 1 128 ? 17.659 -4.006 -13.168 1.00 92.94 128 GLY A CA 1
ATOM 1045 C C . GLY A 1 128 ? 16.675 -2.844 -13.220 1.00 92.94 128 GLY A C 1
ATOM 1046 O O . GLY A 1 128 ? 15.470 -3.006 -13.021 1.00 92.94 128 GLY A O 1
ATOM 1047 N N . GLU A 1 129 ? 17.203 -1.660 -13.504 1.00 92.12 129 GLU A N 1
ATOM 1048 C CA . GLU A 1 129 ? 16.400 -0.471 -13.780 1.00 92.12 129 GLU A CA 1
ATOM 1049 C C . GLU A 1 129 ? 16.358 -0.226 -15.288 1.00 92.12 129 GLU A C 1
ATOM 1051 O O . GLU A 1 129 ? 17.366 -0.356 -15.984 1.00 92.12 129 GLU A O 1
ATOM 1056 N N . VAL A 1 130 ? 15.177 0.115 -15.793 1.00 92.19 130 VAL A N 1
ATOM 1057 C CA . VAL A 1 130 ? 14.964 0.475 -17.191 1.00 92.19 130 VAL A CA 1
ATOM 1058 C C . VAL A 1 130 ? 15.071 1.984 -17.299 1.00 92.19 130 VAL A C 1
ATOM 1060 O O . VAL A 1 130 ? 14.175 2.709 -16.861 1.00 92.19 130 VAL A O 1
ATOM 1063 N N . ASP A 1 131 ? 16.183 2.446 -17.858 1.00 89.12 131 ASP A N 1
ATOM 1064 C CA . ASP A 1 131 ? 16.392 3.855 -18.153 1.00 89.12 131 ASP A CA 1
ATOM 1065 C C . ASP A 1 131 ? 15.588 4.254 -19.396 1.00 89.12 131 ASP A C 1
ATOM 1067 O O . ASP A 1 131 ? 15.763 3.693 -20.480 1.00 89.12 131 ASP A O 1
ATOM 1071 N N . LEU A 1 132 ? 14.671 5.201 -19.208 1.00 89.12 132 LEU A N 1
ATOM 1072 C CA . LEU A 1 132 ? 13.788 5.723 -20.246 1.00 89.12 132 LEU A CA 1
ATOM 1073 C C . LEU A 1 132 ? 14.099 7.185 -20.600 1.00 89.12 132 LEU A C 1
ATOM 1075 O O . LEU A 1 132 ? 13.304 7.832 -21.275 1.00 89.12 132 LEU A O 1
ATOM 1079 N N . THR A 1 133 ? 15.224 7.727 -20.125 1.00 85.81 133 THR A N 1
ATOM 1080 C CA . THR A 1 133 ? 15.576 9.148 -20.294 1.00 85.81 133 THR A CA 1
ATOM 1081 C C . THR A 1 133 ? 15.950 9.534 -21.724 1.00 85.81 133 THR A C 1
ATOM 1083 O O . THR A 1 133 ? 15.804 10.696 -22.089 1.00 85.81 133 THR A O 1
ATOM 1086 N N . GLU A 1 134 ? 16.376 8.564 -22.533 1.00 88.50 134 GLU A N 1
ATOM 1087 C CA . GLU A 1 134 ? 16.809 8.755 -23.924 1.00 88.50 134 GLU A CA 1
ATOM 1088 C C . GLU A 1 134 ? 15.680 8.549 -24.953 1.00 88.50 134 GLU A C 1
ATOM 1090 O O . GLU A 1 134 ? 15.945 8.510 -26.156 1.00 88.50 134 GLU A O 1
ATOM 1095 N N . LEU A 1 135 ? 14.431 8.366 -24.506 1.00 92.62 135 LEU A N 1
ATOM 1096 C CA . LEU A 1 135 ? 13.284 8.313 -25.415 1.00 92.62 135 LEU A CA 1
ATOM 1097 C C . LEU A 1 135 ? 12.953 9.707 -25.960 1.00 92.62 135 LEU A C 1
ATOM 1099 O O . LEU A 1 135 ? 13.083 10.705 -25.251 1.00 92.62 135 LEU A O 1
ATOM 1103 N N . ASP A 1 136 ? 12.453 9.762 -27.197 1.00 94.12 136 ASP A N 1
ATOM 1104 C CA . ASP A 1 136 ? 11.924 11.008 -27.766 1.00 94.12 136 ASP A CA 1
ATOM 1105 C C . ASP A 1 136 ? 10.625 11.427 -27.042 1.00 94.12 136 ASP A C 1
ATOM 1107 O O . ASP A 1 136 ? 10.364 12.615 -26.826 1.00 94.12 136 ASP A O 1
ATOM 1111 N N . GLY A 1 137 ? 9.801 10.442 -26.667 1.00 92.19 137 GLY A N 1
ATOM 1112 C CA . GLY A 1 137 ? 8.559 10.628 -25.920 1.00 92.19 137 GLY A CA 1
ATOM 1113 C C . GLY A 1 137 ? 8.750 10.943 -24.431 1.00 92.19 137 GLY A C 1
ATOM 1114 O O . GLY A 1 137 ? 9.738 10.582 -23.794 1.00 92.19 137 GLY A O 1
ATOM 1115 N N . LEU A 1 138 ? 7.738 11.573 -23.828 1.00 91.44 138 LEU A N 1
ATOM 1116 C CA . LEU A 1 138 ? 7.734 11.897 -22.401 1.00 91.44 138 LEU A CA 1
ATOM 1117 C C . LEU A 1 138 ? 7.250 10.705 -21.569 1.00 91.44 138 LEU A C 1
ATOM 1119 O O . LEU A 1 138 ? 6.141 10.206 -21.768 1.00 91.44 138 LEU A O 1
ATOM 1123 N N . VAL A 1 139 ? 8.039 10.319 -20.567 1.00 90.88 139 VAL A N 1
ATOM 1124 C CA . VAL A 1 139 ? 7.688 9.258 -19.615 1.00 90.88 139 VAL A CA 1
ATOM 1125 C C . VAL A 1 139 ? 7.333 9.828 -18.250 1.00 90.88 139 VAL A C 1
ATOM 1127 O O . VAL A 1 139 ? 8.069 10.634 -17.684 1.00 90.88 139 VAL A O 1
ATOM 1130 N N . THR A 1 140 ? 6.228 9.347 -17.681 1.00 88.00 140 THR A N 1
ATOM 1131 C CA . THR A 1 140 ? 5.845 9.609 -16.292 1.00 88.00 140 THR A CA 1
ATOM 1132 C C . THR A 1 140 ? 5.663 8.302 -15.531 1.00 88.00 140 THR A C 1
ATOM 1134 O O . THR A 1 140 ? 5.047 7.356 -16.016 1.00 88.00 140 THR A O 1
ATOM 1137 N N . ALA A 1 141 ? 6.197 8.229 -14.316 1.00 86.69 141 ALA A N 1
ATOM 1138 C CA . ALA A 1 141 ? 6.086 7.051 -13.466 1.00 86.69 141 ALA A CA 1
ATOM 1139 C C . ALA A 1 141 ? 5.959 7.466 -11.996 1.00 86.69 141 ALA A C 1
ATOM 1141 O O . ALA A 1 141 ? 6.348 8.571 -11.610 1.00 86.69 141 ALA A O 1
ATOM 1142 N N . SER A 1 142 ? 5.389 6.593 -11.163 1.00 74.69 142 SER A N 1
ATOM 1143 C CA . SER A 1 142 ? 5.327 6.843 -9.721 1.00 74.69 142 SER A CA 1
ATOM 1144 C C . SER A 1 142 ? 6.723 6.790 -9.090 1.00 74.69 142 SER A C 1
ATOM 1146 O O . SER A 1 142 ? 7.675 6.260 -9.654 1.00 74.69 142 SER A O 1
ATOM 1148 N N . ARG A 1 143 ? 6.866 7.316 -7.875 1.00 70.38 143 ARG A N 1
ATOM 1149 C CA . ARG A 1 143 ? 8.118 7.178 -7.116 1.00 70.38 143 ARG A CA 1
ATOM 1150 C C . ARG A 1 143 ? 8.253 5.762 -6.537 1.00 70.38 143 ARG A C 1
ATOM 1152 O O . ARG A 1 143 ? 7.284 5.010 -6.511 1.00 70.38 143 ARG A O 1
ATOM 1159 N N . MET A 1 144 ? 9.444 5.452 -6.014 1.00 76.38 144 MET A N 1
ATOM 1160 C CA . MET A 1 144 ? 9.753 4.238 -5.233 1.00 76.38 144 MET A CA 1
ATOM 1161 C C . MET A 1 144 ? 9.661 2.918 -6.021 1.00 76.38 144 MET A C 1
ATOM 1163 O O . MET A 1 144 ? 8.920 2.014 -5.650 1.00 76.38 144 MET A O 1
ATOM 1167 N N . GLY A 1 145 ? 10.443 2.798 -7.098 1.00 78.62 145 GLY A N 1
ATOM 1168 C CA . GLY A 1 145 ? 10.511 1.573 -7.903 1.00 78.62 145 GLY A CA 1
ATOM 1169 C C . GLY A 1 145 ? 9.255 1.325 -8.744 1.00 78.62 145 GLY A C 1
ATOM 1170 O O . GLY A 1 145 ? 8.619 0.280 -8.585 1.00 78.62 145 GLY A O 1
ATOM 1171 N N . PRO A 1 146 ?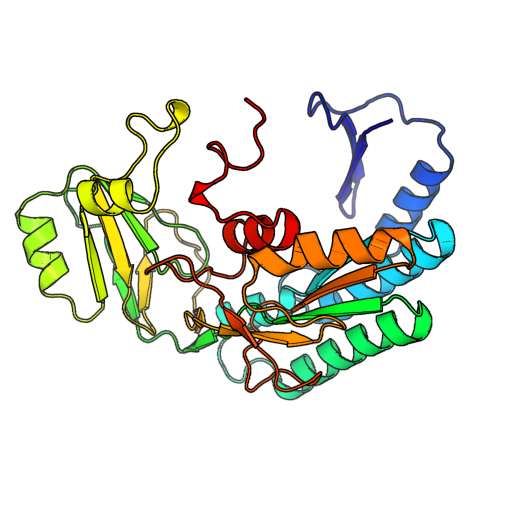 8.856 2.276 -9.610 1.00 87.31 146 PRO A N 1
ATOM 1172 C CA . PRO A 1 146 ? 7.657 2.129 -10.419 1.00 87.31 146 PRO A CA 1
ATOM 1173 C C . PRO A 1 146 ? 7.786 0.974 -11.409 1.00 87.31 146 PRO A C 1
ATOM 1175 O O . PRO A 1 146 ? 8.764 0.850 -12.137 1.00 87.31 146 PRO A O 1
ATOM 1178 N N . ILE A 1 147 ? 6.734 0.175 -11.493 1.00 90.75 147 ILE A N 1
ATOM 1179 C CA . ILE A 1 147 ? 6.595 -0.920 -12.468 1.00 90.75 147 ILE A CA 1
ATOM 1180 C C . ILE A 1 147 ? 5.617 -0.580 -13.601 1.00 90.75 147 ILE A C 1
ATOM 1182 O O . ILE A 1 147 ? 5.466 -1.352 -14.545 1.00 90.75 147 ILE A O 1
ATOM 1186 N N . TYR A 1 148 ? 4.913 0.545 -13.471 1.00 91.94 148 TYR A N 1
ATOM 1187 C CA . TYR A 1 148 ? 4.002 1.096 -14.461 1.00 91.94 148 TYR A CA 1
ATOM 1188 C C . TYR A 1 148 ? 4.490 2.496 -14.818 1.00 91.94 148 TYR A C 1
ATOM 1190 O O . TYR A 1 148 ? 4.804 3.277 -13.915 1.00 91.94 148 TYR A O 1
ATOM 1198 N N . ALA A 1 149 ? 4.522 2.817 -16.107 1.00 92.44 149 ALA A N 1
ATOM 1199 C CA . ALA A 1 149 ? 4.872 4.149 -16.587 1.00 92.44 149 ALA A CA 1
ATOM 1200 C C . ALA A 1 149 ? 3.952 4.569 -17.737 1.00 92.44 149 ALA A C 1
ATOM 1202 O O . ALA A 1 149 ? 3.646 3.766 -18.614 1.00 92.44 149 ALA A O 1
ATOM 1203 N N . GLY A 1 150 ? 3.488 5.815 -17.730 1.00 92.38 150 GLY A N 1
ATOM 1204 C CA . GLY A 1 150 ? 2.802 6.420 -18.865 1.00 92.38 150 GLY A CA 1
ATOM 1205 C C . GLY A 1 150 ? 3.815 6.974 -19.862 1.00 92.38 150 GLY A C 1
ATOM 1206 O O . GLY A 1 150 ? 4.761 7.644 -19.458 1.00 92.38 150 GLY A O 1
ATOM 1207 N N . LEU A 1 151 ? 3.604 6.709 -21.147 1.00 93.69 151 LEU A N 1
ATOM 1208 C CA . LEU A 1 151 ? 4.407 7.203 -22.262 1.00 93.69 151 LEU A CA 1
ATOM 1209 C C . LEU A 1 151 ? 3.534 8.086 -23.161 1.00 93.69 151 LEU A C 1
ATOM 1211 O O . LEU A 1 151 ? 2.477 7.653 -23.628 1.00 93.69 151 LEU A O 1
ATOM 1215 N N . TYR A 1 152 ? 3.983 9.318 -23.389 1.00 93.00 152 TYR A N 1
ATOM 1216 C CA . TYR A 1 152 ? 3.300 10.338 -24.181 1.00 93.00 152 TYR A CA 1
ATOM 1217 C C . TYR A 1 152 ? 4.138 10.703 -25.401 1.00 93.00 152 TYR A C 1
ATOM 1219 O O . TYR A 1 152 ? 5.337 10.946 -25.288 1.00 93.00 152 TYR A O 1
ATOM 1227 N N . HIS A 1 153 ? 3.478 10.778 -26.550 1.00 94.38 153 HIS A N 1
ATOM 1228 C CA . HIS A 1 153 ? 4.034 11.172 -27.840 1.00 94.38 153 HIS A CA 1
ATOM 1229 C C . HIS A 1 153 ? 5.323 10.426 -28.230 1.00 94.38 153 HIS A C 1
ATOM 1231 O O . HIS A 1 153 ? 6.291 11.078 -28.623 1.00 94.38 153 HIS A O 1
ATOM 1237 N N . PRO A 1 154 ? 5.374 9.081 -28.124 1.00 96.25 154 PRO A N 1
ATOM 1238 C CA . PRO A 1 154 ? 6.562 8.342 -28.529 1.00 96.25 154 PRO A CA 1
ATOM 1239 C C . PRO A 1 154 ? 6.777 8.399 -30.040 1.00 96.25 154 PRO A C 1
ATOM 1241 O O . PRO A 1 154 ? 5.816 8.431 -30.816 1.00 96.25 154 PRO A O 1
ATOM 1244 N N . SER A 1 155 ? 8.038 8.331 -30.458 1.00 97.12 155 SER A N 1
ATOM 1245 C CA . SER A 1 155 ? 8.382 8.085 -31.858 1.00 97.12 155 SER A CA 1
ATOM 1246 C C . SER A 1 155 ? 8.224 6.599 -32.219 1.00 97.12 155 SER A C 1
ATOM 1248 O O . SER A 1 155 ? 8.199 5.717 -31.355 1.00 97.12 155 SER A O 1
ATOM 1250 N N . ASP A 1 156 ? 8.171 6.277 -33.516 1.00 96.62 156 ASP A N 1
ATOM 1251 C CA . ASP A 1 156 ? 8.193 4.875 -33.969 1.00 96.62 156 ASP A CA 1
ATOM 1252 C C . ASP A 1 156 ? 9.479 4.154 -33.527 1.00 96.62 156 ASP A C 1
ATOM 1254 O O . ASP A 1 156 ? 9.479 2.947 -33.271 1.00 96.62 156 ASP A O 1
ATOM 1258 N N . ARG A 1 157 ? 10.581 4.907 -33.400 1.00 96.88 157 ARG A N 1
ATOM 1259 C CA . ARG A 1 157 ? 11.863 4.404 -32.903 1.00 96.88 157 ARG A CA 1
ATOM 1260 C C . ARG A 1 157 ? 11.775 4.034 -31.426 1.00 96.88 157 ARG A C 1
ATOM 1262 O O . ARG A 1 157 ? 12.277 2.967 -31.071 1.00 96.88 157 ARG A O 1
ATOM 1269 N N . ASP A 1 158 ? 11.127 4.859 -30.602 1.00 96.81 158 ASP A N 1
ATOM 1270 C CA . ASP A 1 158 ? 10.891 4.549 -29.188 1.00 96.81 158 ASP A CA 1
ATOM 1271 C C . ASP A 1 158 ? 10.138 3.224 -29.060 1.00 96.81 158 ASP A C 1
ATOM 1273 O O . ASP A 1 158 ? 10.586 2.311 -28.370 1.00 96.81 158 ASP A O 1
ATOM 1277 N N . LEU A 1 159 ? 9.021 3.074 -29.781 1.00 96.88 159 LEU A N 1
ATOM 1278 C CA . LEU A 1 159 ? 8.212 1.856 -29.727 1.00 96.88 159 LEU A CA 1
ATOM 1279 C C . LEU A 1 159 ? 8.980 0.633 -30.231 1.00 96.88 159 LEU A C 1
ATOM 1281 O O . LEU A 1 159 ? 8.868 -0.442 -29.638 1.00 96.88 159 LEU A O 1
ATOM 1285 N N . TYR A 1 160 ? 9.771 0.771 -31.298 1.00 95.94 160 TYR A N 1
ATOM 1286 C CA . TYR A 1 160 ? 10.625 -0.313 -31.775 1.00 95.94 160 TYR A CA 1
ATOM 1287 C C . TYR A 1 160 ? 11.635 -0.734 -30.705 1.00 95.94 160 TYR A C 1
ATOM 1289 O O . TYR A 1 160 ? 11.720 -1.921 -30.396 1.00 95.94 160 TYR A O 1
ATOM 1297 N N . TYR A 1 161 ? 12.348 0.227 -30.110 1.00 95.44 161 TYR A N 1
ATOM 1298 C CA . TYR A 1 161 ? 13.326 -0.011 -29.050 1.00 95.44 161 TYR A CA 1
ATOM 1299 C C . TYR A 1 161 ? 12.695 -0.697 -27.834 1.00 95.44 161 TYR A C 1
ATOM 1301 O O . TYR A 1 161 ? 13.171 -1.749 -27.413 1.00 95.44 161 TYR A O 1
ATOM 1309 N N . LEU A 1 162 ? 11.586 -0.157 -27.320 1.00 96.12 162 LEU A N 1
ATOM 1310 C CA . LEU A 1 162 ? 10.895 -0.690 -26.144 1.00 96.12 162 LEU A CA 1
ATOM 1311 C C . LEU A 1 162 ? 10.417 -2.135 -26.360 1.00 96.12 162 LEU A C 1
ATOM 1313 O O . LEU A 1 162 ? 10.504 -2.949 -25.446 1.00 96.12 162 LEU A O 1
ATOM 1317 N N . ASN A 1 163 ? 9.971 -2.488 -27.570 1.00 95.12 163 ASN A N 1
ATOM 1318 C CA . ASN A 1 163 ? 9.567 -3.861 -27.897 1.00 95.12 163 ASN A CA 1
ATOM 1319 C C . ASN A 1 163 ? 10.733 -4.869 -27.916 1.00 95.12 163 ASN A C 1
ATOM 1321 O O . ASN A 1 163 ? 10.475 -6.070 -27.900 1.00 95.12 163 ASN A O 1
ATOM 1325 N N . GLN A 1 164 ? 11.992 -4.418 -27.970 1.00 95.25 164 GLN A N 1
ATOM 1326 C CA . GLN A 1 164 ? 13.163 -5.304 -27.906 1.00 95.25 164 GLN A CA 1
ATOM 1327 C C . GLN A 1 164 ? 13.655 -5.553 -26.471 1.00 95.25 164 GLN A C 1
ATOM 1329 O O . GLN A 1 164 ? 14.525 -6.398 -26.267 1.00 95.25 164 GLN A O 1
ATOM 1334 N N . LEU A 1 165 ? 13.151 -4.815 -25.477 1.00 95.56 165 LEU A N 1
ATOM 1335 C CA . LEU A 1 165 ? 13.634 -4.916 -24.103 1.00 95.56 165 LEU A CA 1
ATOM 1336 C C . LEU A 1 165 ? 12.938 -6.055 -23.353 1.00 95.56 165 LEU A C 1
ATOM 1338 O O . LEU A 1 165 ? 11.750 -5.969 -23.057 1.00 95.56 165 LEU A O 1
ATOM 1342 N N . GLU A 1 166 ? 13.700 -7.064 -22.922 1.00 94.75 166 GLU A N 1
ATOM 1343 C CA . GLU A 1 166 ? 13.199 -8.130 -22.031 1.00 94.75 166 GLU A CA 1
ATOM 1344 C C . GLU A 1 166 ? 12.656 -7.579 -20.702 1.00 94.75 166 GLU A C 1
ATOM 1346 O O . GLU A 1 166 ? 11.761 -8.156 -20.087 1.00 94.75 166 GLU A O 1
ATOM 1351 N N . ALA A 1 167 ? 13.163 -6.416 -20.284 1.00 95.88 167 ALA A N 1
ATOM 1352 C CA . ALA A 1 167 ? 12.719 -5.708 -19.093 1.00 95.88 167 ALA A CA 1
ATOM 1353 C C . ALA A 1 167 ? 11.313 -5.085 -19.226 1.00 95.88 167 ALA A C 1
ATOM 1355 O O . ALA A 1 167 ? 10.772 -4.586 -18.235 1.00 95.88 167 ALA A O 1
ATOM 1356 N N . ILE A 1 168 ? 10.698 -5.110 -20.416 1.00 96.06 168 ILE A N 1
ATOM 1357 C CA . ILE A 1 168 ? 9.330 -4.641 -20.663 1.00 96.06 168 ILE A CA 1
ATOM 1358 C C . ILE A 1 168 ? 8.426 -5.844 -20.913 1.00 96.06 168 ILE A C 1
ATOM 1360 O O . ILE A 1 168 ? 8.531 -6.546 -21.911 1.00 96.06 168 ILE A O 1
ATOM 1364 N N . GLN A 1 169 ? 7.472 -6.056 -20.010 1.00 95.38 169 GLN A N 1
ATOM 1365 C CA . GLN A 1 169 ? 6.484 -7.121 -20.159 1.00 95.38 169 GLN A CA 1
ATOM 1366 C C . GLN A 1 169 ? 5.363 -6.735 -21.123 1.00 95.38 169 GLN A C 1
ATOM 1368 O O . GLN A 1 169 ? 4.803 -7.597 -21.801 1.00 95.38 169 GLN A O 1
ATOM 1373 N N . MET A 1 170 ? 4.938 -5.471 -21.101 1.00 94.75 170 MET A N 1
ATOM 1374 C CA . MET A 1 170 ? 3.755 -5.047 -21.842 1.00 94.75 170 MET A CA 1
ATOM 1375 C C . MET A 1 170 ? 3.827 -3.571 -22.218 1.00 94.75 170 MET A C 1
ATOM 1377 O O . MET A 1 170 ? 4.204 -2.733 -21.402 1.00 94.75 170 MET A O 1
ATOM 1381 N N . ILE A 1 171 ? 3.384 -3.272 -23.439 1.00 95.31 171 ILE A N 1
ATOM 1382 C CA . ILE A 1 171 ? 3.138 -1.922 -23.944 1.00 95.31 171 ILE A CA 1
ATOM 1383 C C . ILE A 1 171 ? 1.653 -1.856 -24.312 1.00 95.31 171 ILE A C 1
ATOM 1385 O O . ILE A 1 171 ? 1.208 -2.484 -25.275 1.00 95.31 171 ILE A O 1
ATOM 1389 N N . LEU A 1 172 ? 0.857 -1.158 -23.503 1.00 92.88 172 LEU A N 1
ATOM 1390 C CA . LEU A 1 172 ? -0.594 -1.077 -23.657 1.00 92.88 172 LEU A CA 1
ATOM 1391 C C . LEU A 1 172 ? -0.997 0.224 -24.349 1.00 92.88 172 LEU A C 1
ATOM 1393 O O . LEU A 1 172 ? -0.853 1.278 -23.736 1.00 92.88 172 LEU A O 1
ATOM 1397 N N . PRO A 1 173 ? -1.553 0.182 -25.571 1.00 92.81 173 PRO A N 1
ATOM 1398 C CA . PRO A 1 173 ? -2.015 1.388 -26.248 1.00 92.81 173 PRO A CA 1
ATOM 1399 C C . PRO A 1 173 ? -3.238 2.003 -25.555 1.00 92.81 173 PRO A C 1
ATOM 1401 O O . PRO A 1 173 ? -4.087 1.291 -25.003 1.00 92.81 173 PRO A O 1
ATOM 1404 N N . GLN A 1 174 ? -3.363 3.328 -25.654 1.00 89.12 174 GLN A N 1
ATOM 1405 C CA . GLN A 1 174 ? -4.427 4.127 -25.040 1.00 89.12 174 GLN A CA 1
ATOM 1406 C C . GLN A 1 174 ? -5.830 3.586 -25.331 1.00 89.12 174 GLN A C 1
ATOM 1408 O O . GLN A 1 174 ? -6.666 3.511 -24.436 1.00 89.12 174 GLN A O 1
ATOM 1413 N N . ASN A 1 175 ? -6.098 3.139 -26.560 1.00 86.25 175 ASN A N 1
ATOM 1414 C CA . ASN A 1 175 ? -7.406 2.597 -26.931 1.00 86.25 175 ASN A CA 1
ATOM 1415 C C . ASN A 1 175 ? -7.799 1.354 -26.111 1.00 86.25 175 ASN A C 1
ATOM 1417 O O . ASN A 1 175 ? -8.974 1.186 -25.788 1.00 86.25 175 ASN A O 1
ATOM 1421 N N . ARG A 1 176 ? -6.837 0.500 -25.740 1.00 84.81 176 ARG A N 1
ATOM 1422 C CA . ARG A 1 176 ? -7.068 -0.653 -24.861 1.00 84.81 176 ARG A CA 1
ATOM 1423 C C . ARG A 1 176 ? -7.177 -0.237 -23.403 1.00 84.81 176 ARG A C 1
ATOM 1425 O O . ARG A 1 176 ? -7.995 -0.808 -22.685 1.00 84.81 176 ARG A O 1
ATOM 1432 N N . LEU A 1 177 ? -6.407 0.765 -22.976 1.00 81.75 177 LEU A N 1
ATOM 1433 C CA . LEU A 1 177 ? -6.548 1.343 -21.638 1.00 81.75 177 LEU A CA 1
ATOM 1434 C C . LEU A 1 177 ? -7.968 1.879 -21.441 1.00 81.75 177 LEU A C 1
ATOM 1436 O O . LEU A 1 177 ? -8.637 1.461 -20.502 1.00 81.75 177 LEU A O 1
ATOM 1440 N N . SER A 1 178 ? -8.471 2.674 -22.386 1.00 79.88 178 SER A N 1
ATOM 1441 C CA . SER A 1 178 ? -9.803 3.293 -22.341 1.00 79.88 178 SER A CA 1
ATOM 1442 C C . SER A 1 178 ? -10.972 2.296 -22.342 1.00 79.88 178 SER A C 1
ATOM 1444 O O . SER A 1 178 ? -12.080 2.634 -21.928 1.00 79.88 178 SER A O 1
ATOM 1446 N N . GLN A 1 179 ? -10.757 1.056 -22.799 1.00 78.75 179 GLN A N 1
ATOM 1447 C CA . GLN A 1 179 ? -11.774 -0.003 -22.732 1.00 78.75 179 GLN A CA 1
ATOM 1448 C C . GLN A 1 179 ? -11.939 -0.567 -21.316 1.00 78.75 179 GLN A C 1
ATOM 1450 O O . GLN A 1 179 ? -13.046 -0.947 -20.932 1.00 78.75 179 GLN A O 1
ATOM 1455 N N . VAL A 1 180 ? -10.846 -0.636 -20.551 1.00 74.62 180 VAL A N 1
ATOM 1456 C CA . VAL A 1 180 ? -10.811 -1.223 -19.200 1.00 74.62 180 VAL A CA 1
ATOM 1457 C C . VAL A 1 180 ? -10.978 -0.141 -18.133 1.00 74.62 180 VAL A C 1
ATOM 1459 O O . VAL A 1 180 ? -11.645 -0.349 -17.119 1.00 74.62 180 VAL A O 1
ATOM 1462 N N . TRP A 1 181 ? -10.376 1.019 -18.374 1.00 75.81 181 TRP A N 1
ATOM 1463 C CA . TRP A 1 181 ? -10.440 2.213 -17.552 1.00 75.81 181 TRP A CA 1
ATOM 1464 C C . TRP A 1 181 ? -11.254 3.233 -18.327 1.00 75.81 181 TRP A C 1
ATOM 1466 O O . TRP A 1 181 ? -10.729 3.853 -19.240 1.00 75.81 181 TRP A O 1
ATOM 1476 N N . LYS A 1 182 ? -12.543 3.374 -18.011 1.00 69.69 182 LYS A N 1
ATOM 1477 C CA . LYS A 1 182 ? -13.390 4.381 -18.656 1.00 69.69 182 LYS A CA 1
ATOM 1478 C C . LYS A 1 182 ? -13.139 5.727 -17.976 1.00 69.69 182 LYS A C 1
ATOM 1480 O O . LYS A 1 182 ? -13.676 5.932 -16.888 1.00 69.69 182 LYS A O 1
ATOM 1485 N N . PRO A 1 183 ? -12.325 6.624 -18.553 1.00 62.44 183 PRO A N 1
ATOM 1486 C CA . PRO A 1 183 ? -12.108 7.932 -17.957 1.00 62.44 183 PRO A CA 1
ATOM 1487 C C . PRO A 1 183 ? -13.430 8.689 -17.823 1.00 62.44 183 PRO A C 1
ATOM 1489 O O . PRO A 1 183 ? -14.239 8.708 -18.752 1.00 62.44 183 PRO A O 1
ATOM 1492 N N . GLY A 1 184 ? -13.639 9.349 -16.684 1.00 63.81 184 GLY A N 1
ATOM 1493 C CA . GLY A 1 184 ? -14.646 10.405 -16.593 1.00 63.81 184 GLY A CA 1
ATOM 1494 C C . GLY A 1 184 ? -14.305 11.568 -17.535 1.00 63.81 184 GLY A C 1
ATOM 1495 O O . GLY A 1 184 ? -13.171 11.701 -17.990 1.00 63.81 184 GLY A O 1
ATOM 1496 N N . SER A 1 185 ? -15.261 12.458 -17.806 1.00 62.97 185 SER A N 1
ATOM 1497 C CA . SER A 1 185 ? -15.038 13.631 -18.672 1.00 62.97 185 SER A CA 1
ATOM 1498 C C . SER A 1 185 ? -13.925 14.568 -18.173 1.00 62.97 185 SER A C 1
ATOM 1500 O O . SER A 1 185 ? -13.347 15.310 -18.955 1.00 62.97 185 SER A O 1
ATOM 1502 N N . SER A 1 186 ? -13.572 14.512 -16.884 1.00 60.41 186 SER A N 1
ATOM 1503 C CA . SER A 1 186 ? -12.464 15.265 -16.275 1.00 60.41 186 SER A CA 1
ATOM 1504 C C . SER A 1 186 ? -11.057 14.756 -16.641 1.00 60.41 186 SER A C 1
ATOM 1506 O O . SER A 1 186 ? -10.062 15.355 -16.228 1.00 60.41 186 SER A O 1
ATOM 1508 N N . PHE A 1 187 ? -10.952 13.671 -17.418 1.00 60.97 187 PHE A N 1
ATOM 1509 C CA . PHE A 1 187 ? -9.693 13.011 -17.789 1.00 60.97 187 PHE A CA 1
ATOM 1510 C C . PHE A 1 187 ? -9.188 13.343 -19.209 1.00 60.97 187 PHE A C 1
ATOM 1512 O O . PHE A 1 187 ? -8.136 12.829 -19.603 1.00 60.97 187 PHE A O 1
ATOM 1519 N N . GLU A 1 188 ? -9.912 14.153 -19.996 1.00 58.62 188 GLU A N 1
ATOM 1520 C CA . GLU A 1 188 ? -9.527 14.470 -21.381 1.00 58.62 188 GLU A CA 1
ATOM 1521 C C . GLU A 1 188 ? -8.086 15.014 -21.459 1.00 58.62 188 GLU A C 1
ATOM 1523 O O . GLU A 1 188 ? -7.707 15.949 -20.752 1.00 58.62 188 GLU A O 1
ATOM 1528 N N . GLY A 1 189 ? -7.258 14.377 -22.298 1.00 60.72 189 GLY A N 1
ATOM 1529 C CA . GLY A 1 189 ? -5.854 14.747 -22.524 1.00 60.72 189 GLY A CA 1
ATOM 1530 C C . GLY A 1 189 ? -4.843 14.284 -21.463 1.00 60.72 189 GLY A C 1
ATOM 1531 O O . GLY A 1 189 ? -3.678 14.653 -21.559 1.00 60.72 189 GLY A O 1
ATOM 1532 N N . ARG A 1 190 ? -5.248 13.494 -20.454 1.00 70.88 190 ARG A N 1
ATOM 1533 C CA . ARG A 1 190 ? -4.364 13.055 -19.344 1.00 70.88 190 ARG A CA 1
ATOM 1534 C C . ARG A 1 190 ? -4.066 11.555 -19.305 1.00 70.88 190 ARG A C 1
ATOM 1536 O O . ARG A 1 190 ? -3.422 11.084 -18.372 1.00 70.88 190 ARG A O 1
ATOM 1543 N N . ILE A 1 191 ? -4.565 10.795 -20.276 1.00 80.19 191 ILE A N 1
ATOM 1544 C CA . ILE A 1 191 ? -4.266 9.365 -20.415 1.00 80.19 191 ILE A CA 1
ATOM 1545 C C . ILE A 1 191 ? -3.055 9.240 -21.334 1.00 80.19 191 ILE A C 1
ATOM 1547 O O . ILE A 1 191 ? -3.093 9.826 -22.417 1.00 80.19 191 ILE A O 1
ATOM 1551 N N . PRO A 1 192 ? -2.017 8.479 -20.957 1.00 88.81 192 PRO A N 1
ATOM 1552 C CA . PRO A 1 192 ? -0.859 8.299 -21.818 1.00 88.81 192 PRO A CA 1
ATOM 1553 C C . PRO A 1 192 ? -1.234 7.607 -23.131 1.00 88.81 192 PRO A C 1
ATOM 1555 O O . PRO A 1 192 ? -2.181 6.815 -23.176 1.00 88.81 192 PRO A O 1
ATOM 1558 N N . ASP A 1 193 ? -0.464 7.879 -24.184 1.00 92.56 193 ASP A N 1
ATOM 1559 C CA . ASP A 1 193 ? -0.607 7.202 -25.478 1.00 92.56 193 ASP A CA 1
ATOM 1560 C C . ASP A 1 193 ? -0.332 5.698 -25.325 1.00 92.56 193 ASP A C 1
ATOM 1562 O O . ASP A 1 193 ? -0.999 4.865 -25.947 1.00 92.56 193 ASP A O 1
ATOM 1566 N N . TYR A 1 194 ? 0.595 5.349 -24.423 1.00 94.12 194 TYR A N 1
ATOM 1567 C CA . TYR A 1 194 ? 0.865 3.977 -24.010 1.00 94.12 194 TYR A CA 1
ATOM 1568 C C . TYR A 1 194 ? 1.119 3.868 -22.506 1.00 94.12 194 TYR A C 1
ATOM 1570 O O . TYR A 1 194 ? 1.763 4.723 -21.906 1.00 94.12 194 TYR A O 1
ATOM 1578 N N . LEU A 1 195 ? 0.683 2.772 -21.890 1.00 93.00 195 LEU A N 1
ATOM 1579 C CA . LEU A 1 195 ? 1.137 2.376 -20.561 1.00 93.00 195 LEU A CA 1
ATOM 1580 C C . LEU A 1 195 ? 2.169 1.256 -20.690 1.00 93.00 195 LEU A C 1
ATOM 1582 O O . LEU A 1 195 ? 1.886 0.196 -21.248 1.00 93.00 195 LEU A O 1
ATOM 1586 N N . LEU A 1 196 ? 3.349 1.486 -20.136 1.00 95.00 196 LEU A N 1
ATOM 1587 C CA . LEU A 1 196 ? 4.422 0.514 -20.026 1.00 95.00 196 LEU A CA 1
ATOM 1588 C C . LEU A 1 196 ? 4.269 -0.283 -18.733 1.00 95.00 196 LEU A C 1
ATOM 1590 O O . LEU A 1 196 ? 3.955 0.273 -17.677 1.00 95.00 196 LEU A O 1
ATOM 1594 N N . VAL A 1 197 ? 4.533 -1.583 -18.814 1.00 94.75 197 VAL A N 1
ATOM 1595 C CA . VAL A 1 197 ? 4.576 -2.494 -17.670 1.00 94.75 197 VAL A CA 1
ATOM 1596 C C . VAL A 1 197 ? 5.940 -3.172 -17.649 1.00 94.75 197 VAL A C 1
ATOM 1598 O O . VAL A 1 197 ? 6.281 -3.905 -18.579 1.00 94.75 197 VAL A O 1
ATOM 1601 N N . ALA A 1 198 ? 6.706 -2.948 -16.586 1.00 95.19 198 ALA A N 1
ATOM 1602 C CA . ALA A 1 198 ? 8.000 -3.588 -16.394 1.00 95.19 198 ALA A CA 1
ATOM 1603 C C . ALA A 1 198 ? 7.838 -5.107 -16.216 1.00 95.19 198 ALA A C 1
ATOM 1605 O O . ALA A 1 198 ? 6.831 -5.594 -15.685 1.00 95.19 198 ALA A O 1
ATOM 1606 N N . ALA A 1 199 ? 8.838 -5.869 -16.651 1.00 95.44 199 ALA A N 1
ATOM 1607 C CA . ALA A 1 199 ? 8.974 -7.274 -16.300 1.00 95.44 199 ALA A CA 1
ATOM 1608 C C . ALA A 1 199 ? 9.166 -7.441 -14.783 1.00 95.44 199 ALA A C 1
ATOM 1610 O O . ALA A 1 199 ? 9.471 -6.498 -14.051 1.00 95.44 199 ALA A O 1
ATOM 1611 N N . ARG A 1 200 ? 8.901 -8.646 -14.261 1.00 94.31 200 ARG A N 1
ATOM 1612 C CA . ARG A 1 200 ? 9.098 -8.924 -12.825 1.00 94.31 200 ARG A CA 1
ATOM 1613 C C . ARG A 1 200 ? 10.581 -8.732 -12.499 1.00 94.31 200 ARG A C 1
ATOM 1615 O O . ARG A 1 200 ? 11.410 -9.108 -13.309 1.00 94.31 200 ARG A O 1
ATOM 1622 N N . GLY A 1 201 ? 10.889 -8.136 -11.350 1.00 94.75 201 GLY A N 1
ATOM 1623 C CA . GLY A 1 201 ? 12.269 -7.819 -10.971 1.00 94.75 201 GLY A CA 1
ATOM 1624 C C . GLY A 1 201 ? 12.796 -6.499 -11.542 1.00 94.75 201 GLY A C 1
ATOM 1625 O O . GLY A 1 201 ? 13.808 -6.015 -11.053 1.00 94.75 201 GLY A O 1
ATOM 1626 N N . PHE A 1 202 ? 12.102 -5.861 -12.488 1.00 95.06 202 PHE A N 1
ATOM 1627 C CA . PHE A 1 202 ? 12.521 -4.585 -13.073 1.00 95.06 202 PHE A CA 1
ATOM 1628 C C . PHE A 1 202 ? 11.683 -3.409 -12.562 1.00 95.06 202 PHE A C 1
ATOM 1630 O O . PHE A 1 202 ? 10.522 -3.569 -12.177 1.00 95.06 202 PHE A O 1
ATOM 1637 N N . ALA A 1 203 ? 12.268 -2.213 -12.592 1.00 93.50 203 ALA A N 1
ATOM 1638 C CA . ALA A 1 203 ? 11.573 -0.949 -12.355 1.00 93.50 203 ALA A CA 1
ATOM 1639 C C . ALA A 1 203 ? 11.989 0.101 -13.388 1.00 93.50 203 ALA A C 1
ATOM 1641 O O . ALA A 1 203 ? 13.098 0.059 -13.914 1.00 93.50 203 ALA A O 1
ATOM 1642 N N . PHE A 1 204 ? 11.111 1.059 -13.664 1.00 91.81 204 PHE A N 1
ATOM 1643 C CA . PHE A 1 204 ? 11.420 2.194 -14.524 1.00 91.81 204 PHE A CA 1
ATOM 1644 C C . PHE A 1 204 ? 12.194 3.265 -13.756 1.00 91.81 204 PHE A C 1
ATOM 1646 O O . PHE A 1 204 ? 11.842 3.623 -12.629 1.00 91.81 204 PHE A O 1
ATOM 1653 N N . CYS A 1 205 ? 13.217 3.820 -14.397 1.00 85.00 205 CYS A N 1
ATOM 1654 C CA . CYS A 1 205 ? 13.884 5.024 -13.941 1.00 85.00 205 CYS A CA 1
ATOM 1655 C C . CYS A 1 205 ? 13.399 6.205 -14.784 1.00 85.00 205 CYS A C 1
ATOM 1657 O O . CYS A 1 205 ? 13.485 6.205 -16.010 1.00 85.00 205 CYS A O 1
ATOM 1659 N N . THR A 1 206 ? 12.864 7.214 -14.107 1.00 71.75 206 THR A N 1
ATOM 1660 C CA . THR A 1 206 ? 12.501 8.506 -14.696 1.00 71.75 206 THR A CA 1
ATOM 1661 C C . THR A 1 206 ? 13.370 9.596 -14.075 1.00 71.75 206 THR A C 1
ATOM 1663 O O . THR A 1 206 ? 13.837 9.401 -12.953 1.00 71.75 206 THR A O 1
ATOM 1666 N N . PRO A 1 207 ? 13.523 10.777 -14.695 1.00 66.69 207 PRO A N 1
ATOM 1667 C CA . PRO A 1 207 ? 14.242 11.901 -14.084 1.00 66.69 207 PRO A CA 1
ATOM 1668 C C . PRO A 1 207 ? 13.758 12.262 -12.663 1.00 66.69 207 PRO A C 1
ATOM 1670 O O . PRO A 1 207 ? 14.546 12.703 -11.829 1.00 66.69 207 PRO A O 1
ATOM 1673 N N . ASP A 1 208 ? 12.477 12.009 -12.367 1.00 63.97 208 ASP A N 1
ATOM 1674 C CA . ASP A 1 208 ? 11.849 12.231 -11.055 1.00 63.97 208 ASP A CA 1
ATOM 1675 C C . ASP A 1 208 ? 11.977 11.050 -10.063 1.00 63.97 208 ASP A C 1
ATOM 1677 O O . ASP A 1 208 ? 11.350 11.060 -8.993 1.00 63.97 208 ASP A O 1
ATOM 1681 N N . SER A 1 209 ? 12.742 10.007 -10.405 1.00 63.59 209 SER A N 1
ATOM 1682 C CA . SER A 1 209 ? 12.908 8.808 -9.577 1.00 63.59 209 SER A CA 1
ATOM 1683 C C . SER A 1 209 ? 13.660 9.108 -8.271 1.00 63.59 209 SER A C 1
ATOM 1685 O O . SER A 1 209 ? 14.341 10.125 -8.098 1.00 63.59 209 SER A O 1
ATOM 1687 N N . SER A 1 210 ? 13.486 8.242 -7.266 1.00 59.34 210 SER A N 1
ATOM 1688 C CA . SER A 1 210 ? 14.106 8.453 -5.957 1.00 59.34 210 SER A CA 1
ATOM 1689 C C . SER A 1 210 ? 15.627 8.340 -6.041 1.00 59.34 210 SER A C 1
ATOM 1691 O O . SER A 1 210 ? 16.141 7.308 -6.445 1.00 59.34 210 SER A O 1
ATOM 1693 N N . LYS A 1 211 ? 16.357 9.327 -5.503 1.00 64.38 211 LYS A N 1
ATOM 1694 C CA . LYS A 1 211 ? 17.832 9.288 -5.388 1.00 64.38 211 LYS A CA 1
ATOM 1695 C C . LYS A 1 211 ? 18.377 8.194 -4.452 1.00 64.38 211 LYS A C 1
ATOM 1697 O O . LYS A 1 211 ? 19.591 8.058 -4.319 1.00 64.38 211 LYS A O 1
ATOM 1702 N N . LYS A 1 212 ? 17.509 7.479 -3.728 1.00 76.25 212 LYS A N 1
ATOM 1703 C CA . LYS A 1 212 ? 17.917 6.372 -2.855 1.00 76.25 212 LYS A CA 1
ATOM 1704 C C . LYS A 1 212 ? 18.042 5.099 -3.697 1.00 76.25 212 LYS A C 1
ATOM 1706 O O . LYS A 1 212 ? 17.086 4.800 -4.408 1.00 76.25 212 LYS A O 1
ATOM 1711 N N . PRO A 1 213 ? 19.149 4.341 -3.578 1.00 86.06 213 PRO A N 1
ATOM 1712 C CA . PRO A 1 213 ? 19.289 3.061 -4.257 1.00 86.06 213 PRO A CA 1
ATOM 1713 C C . PRO A 1 213 ? 18.140 2.118 -3.913 1.00 86.06 213 PRO A C 1
ATOM 1715 O O . PRO A 1 213 ? 17.799 1.950 -2.737 1.00 86.06 213 PRO A O 1
ATOM 1718 N N . LEU A 1 214 ? 17.577 1.502 -4.944 1.00 90.44 214 LEU A N 1
ATOM 1719 C CA . LEU A 1 214 ? 16.567 0.469 -4.825 1.00 90.44 214 LEU A CA 1
ATOM 1720 C C . LEU A 1 214 ? 17.254 -0.903 -4.811 1.00 90.44 214 LEU A C 1
ATOM 1722 O O . LEU A 1 214 ? 18.135 -1.175 -5.621 1.00 90.44 214 LEU A O 1
ATOM 1726 N N . TYR A 1 215 ? 16.874 -1.771 -3.876 1.00 93.19 215 TYR A N 1
ATOM 1727 C CA . TYR A 1 215 ? 17.417 -3.134 -3.764 1.00 93.19 215 TYR A CA 1
ATOM 1728 C C . TYR A 1 215 ? 16.377 -4.208 -4.070 1.00 93.19 215 TYR A C 1
ATOM 1730 O O . TYR A 1 215 ? 16.721 -5.352 -4.380 1.00 93.19 215 TYR A O 1
ATOM 1738 N N . ARG A 1 216 ? 15.099 -3.856 -3.944 1.00 93.56 216 ARG A N 1
ATOM 1739 C CA . ARG A 1 216 ? 13.957 -4.733 -4.184 1.00 93.56 216 ARG A CA 1
ATOM 1740 C C . ARG A 1 216 ? 12.851 -3.946 -4.867 1.00 93.56 216 ARG A C 1
ATOM 1742 O O . ARG A 1 216 ? 12.769 -2.738 -4.694 1.00 93.56 216 ARG A O 1
ATOM 1749 N N . VAL A 1 217 ? 11.985 -4.640 -5.590 1.00 93.31 217 VAL A N 1
ATOM 1750 C CA . VAL A 1 217 ? 10.780 -4.090 -6.229 1.00 93.31 217 VAL A CA 1
ATOM 1751 C C . VAL A 1 217 ? 9.550 -4.854 -5.776 1.00 93.31 217 VAL A C 1
ATOM 1753 O O . VAL A 1 217 ? 9.655 -5.959 -5.239 1.00 93.31 217 VAL A O 1
ATOM 1756 N N . ASN A 1 218 ? 8.371 -4.278 -5.990 1.00 91.75 218 ASN A N 1
ATOM 1757 C CA . ASN A 1 218 ? 7.124 -4.973 -5.711 1.00 91.75 218 ASN A CA 1
ATOM 1758 C C . ASN A 1 218 ? 7.005 -6.264 -6.545 1.00 91.75 218 ASN A C 1
ATOM 1760 O O . ASN A 1 218 ? 7.282 -6.275 -7.745 1.00 91.75 218 ASN A O 1
ATOM 1764 N N . ALA A 1 219 ? 6.561 -7.349 -5.910 1.00 93.25 219 ALA A N 1
ATOM 1765 C CA . ALA A 1 219 ? 6.433 -8.655 -6.547 1.00 93.25 219 ALA A CA 1
ATOM 1766 C C . ALA A 1 219 ? 5.177 -8.797 -7.427 1.00 93.25 219 ALA A C 1
ATOM 1768 O O . ALA A 1 219 ? 4.986 -9.844 -8.032 1.00 93.25 219 ALA A O 1
ATOM 1769 N N . ARG A 1 220 ? 4.319 -7.780 -7.551 1.00 92.06 220 ARG A N 1
ATOM 1770 C CA . ARG A 1 220 ? 3.084 -7.796 -8.358 1.00 92.06 220 ARG A CA 1
ATOM 1771 C C . ARG A 1 220 ? 2.212 -9.013 -8.074 1.00 92.06 220 ARG A C 1
ATOM 1773 O O . ARG A 1 220 ? 1.833 -9.747 -8.988 1.00 92.06 220 ARG A O 1
ATOM 1780 N N . ASP A 1 221 ? 1.927 -9.245 -6.801 1.00 95.12 221 ASP A N 1
ATOM 1781 C CA . ASP A 1 221 ? 1.110 -10.380 -6.394 1.00 95.12 221 ASP A CA 1
ATOM 1782 C C . ASP A 1 221 ? -0.357 -10.144 -6.759 1.00 95.12 221 ASP A C 1
ATOM 1784 O O . ASP A 1 221 ? -1.009 -9.211 -6.283 1.00 95.12 221 ASP A O 1
ATOM 1788 N N . ASN A 1 222 ? -0.889 -11.017 -7.619 1.00 96.12 222 ASN A N 1
ATOM 1789 C CA . ASN A 1 222 ? -2.276 -10.938 -8.086 1.00 96.12 222 ASN A CA 1
ATOM 1790 C C . ASN A 1 222 ? -3.296 -11.329 -7.009 1.00 96.12 222 ASN A C 1
ATOM 1792 O O . ASN A 1 222 ? -4.482 -11.016 -7.137 1.00 96.12 222 ASN A O 1
ATOM 1796 N N . ALA A 1 223 ? -2.839 -12.014 -5.963 1.00 97.31 223 ALA A N 1
ATOM 1797 C CA . ALA A 1 223 ? -3.604 -12.330 -4.773 1.00 97.31 223 ALA A CA 1
ATOM 1798 C C . ALA A 1 223 ? -2.751 -12.024 -3.542 1.00 97.31 223 ALA A C 1
ATOM 1800 O O . ALA A 1 223 ? -1.562 -12.336 -3.523 1.00 97.31 223 ALA A O 1
ATOM 1801 N N . ILE A 1 224 ? -3.366 -11.431 -2.526 1.00 97.94 224 ILE A N 1
ATOM 1802 C CA . ILE A 1 224 ? -2.697 -11.013 -1.291 1.00 97.94 224 ILE A CA 1
ATOM 1803 C C . ILE A 1 224 ? -3.332 -11.722 -0.094 1.00 97.94 224 ILE A C 1
ATOM 1805 O O . ILE A 1 224 ? -4.520 -12.060 -0.154 1.00 97.94 224 ILE A O 1
ATOM 1809 N N . PRO A 1 225 ? -2.563 -12.003 0.969 1.00 98.25 225 PRO A N 1
ATOM 1810 C CA . PRO A 1 225 ? -3.086 -12.719 2.119 1.00 98.25 225 PRO A CA 1
ATOM 1811 C C . PRO A 1 225 ? -4.044 -11.844 2.925 1.00 98.25 225 PRO A C 1
ATOM 1813 O O . PRO A 1 225 ? -3.847 -10.632 3.051 1.00 98.25 225 PRO A O 1
ATOM 1816 N N . ILE A 1 226 ? -5.064 -12.472 3.500 1.00 98.31 226 ILE A N 1
ATOM 1817 C CA . ILE A 1 226 ? -6.037 -11.798 4.351 1.00 98.31 226 ILE A CA 1
ATOM 1818 C C . ILE A 1 226 ? -6.496 -12.713 5.483 1.00 98.31 226 ILE A C 1
ATOM 1820 O O . ILE A 1 226 ? -6.738 -13.899 5.293 1.00 98.31 226 ILE A O 1
ATOM 1824 N N . PHE A 1 227 ? -6.659 -12.135 6.664 1.00 98.44 227 PHE A N 1
ATOM 1825 C CA . PHE A 1 227 ? -7.387 -12.697 7.784 1.00 98.44 227 PHE A CA 1
ATOM 1826 C C . PHE A 1 227 ? -8.594 -11.808 8.051 1.00 98.44 227 PHE A C 1
ATOM 1828 O O . PHE A 1 227 ? -8.458 -10.628 8.384 1.00 98.44 227 PHE A O 1
ATOM 1835 N N . ALA A 1 228 ? -9.783 -12.363 7.863 1.00 97.50 228 ALA A N 1
ATOM 1836 C CA . ALA A 1 228 ? -11.030 -11.644 8.037 1.00 97.50 228 ALA A CA 1
ATOM 1837 C C . ALA A 1 228 ? -12.107 -12.584 8.589 1.00 97.50 228 ALA A C 1
ATOM 1839 O O . ALA A 1 228 ? -12.103 -13.780 8.303 1.00 97.50 228 ALA A O 1
ATOM 1840 N N . PRO A 1 229 ? -13.075 -12.053 9.347 1.00 95.50 229 PRO A N 1
ATOM 1841 C CA . PRO A 1 229 ? -14.181 -12.839 9.883 1.00 95.50 229 PRO A CA 1
ATOM 1842 C C . PRO A 1 229 ? -15.262 -13.154 8.830 1.00 95.50 229 PRO A C 1
ATOM 1844 O O . PRO A 1 229 ? -16.186 -13.914 9.111 1.00 95.50 229 PRO A O 1
ATOM 1847 N N . ASP A 1 230 ? -15.188 -12.536 7.647 1.00 92.06 230 ASP A N 1
ATOM 1848 C CA . ASP A 1 230 ? -16.048 -12.800 6.494 1.00 92.06 230 ASP A CA 1
ATOM 1849 C C . ASP A 1 230 ? -15.183 -13.243 5.300 1.00 92.06 230 ASP A C 1
ATOM 1851 O O . ASP A 1 230 ? -14.061 -12.752 5.167 1.00 92.06 230 ASP A O 1
ATOM 1855 N N . PRO A 1 231 ? -15.693 -14.090 4.386 1.00 94.62 231 PRO A N 1
ATOM 1856 C CA . PRO A 1 231 ? -14.995 -14.401 3.141 1.00 94.62 231 PRO A CA 1
ATOM 1857 C C . PRO A 1 231 ? -14.820 -13.155 2.263 1.00 94.62 231 PRO A C 1
ATOM 1859 O O . PRO A 1 231 ? -15.802 -12.494 1.917 1.00 94.62 231 PRO A O 1
ATOM 1862 N N . ILE A 1 232 ? -13.583 -12.877 1.852 1.00 97.81 232 ILE A N 1
ATOM 1863 C CA . ILE A 1 232 ? -13.210 -11.751 0.986 1.00 97.81 232 ILE A CA 1
ATOM 1864 C C . ILE A 1 232 ? -12.621 -12.313 -0.306 1.00 97.81 232 ILE A C 1
ATOM 1866 O O . ILE A 1 232 ? -11.628 -13.033 -0.264 1.00 97.81 232 ILE A O 1
ATOM 1870 N N . LYS A 1 233 ? -13.218 -11.999 -1.463 1.00 97.81 233 LYS A N 1
ATOM 1871 C CA . LYS A 1 233 ? -12.745 -12.507 -2.763 1.00 97.81 233 LYS A CA 1
ATOM 1872 C C . LYS A 1 233 ? -11.850 -11.510 -3.483 1.00 97.81 233 LYS A C 1
ATOM 1874 O O . LYS A 1 233 ? -10.965 -11.924 -4.225 1.00 97.81 233 LYS A O 1
ATOM 1879 N N . SER A 1 234 ? -12.053 -10.218 -3.256 1.00 98.00 234 SER A N 1
ATOM 1880 C CA . SER A 1 234 ? -11.253 -9.128 -3.808 1.00 98.00 234 SER A CA 1
ATOM 1881 C C . SER A 1 234 ? -11.006 -8.044 -2.762 1.00 98.00 234 SER A C 1
ATOM 1883 O O . SER A 1 234 ? -11.801 -7.872 -1.837 1.00 98.00 234 SER A O 1
ATOM 1885 N N . ILE A 1 235 ? -9.941 -7.260 -2.934 1.00 97.88 235 ILE A N 1
ATOM 1886 C CA . ILE A 1 235 ? -9.659 -6.088 -2.094 1.00 97.88 235 ILE A CA 1
ATOM 1887 C C . ILE A 1 235 ? -10.839 -5.106 -2.008 1.00 97.88 235 ILE A C 1
ATOM 1889 O O . ILE A 1 235 ? -11.009 -4.447 -0.985 1.00 97.88 235 ILE A O 1
ATOM 1893 N N . VAL A 1 236 ? -11.700 -5.038 -3.032 1.00 97.62 236 VAL A N 1
ATOM 1894 C CA . VAL A 1 236 ? -12.887 -4.165 -3.022 1.00 97.62 236 VAL A CA 1
ATOM 1895 C C . VAL A 1 236 ? -14.042 -4.699 -2.163 1.00 97.62 236 VAL A C 1
ATOM 1897 O O . VAL A 1 236 ? -14.946 -3.939 -1.818 1.00 97.62 236 VAL A O 1
ATOM 1900 N N . ASP A 1 237 ? -14.007 -5.966 -1.743 1.00 98.31 237 ASP A N 1
ATOM 1901 C CA . ASP A 1 237 ? -15.028 -6.545 -0.857 1.00 98.31 237 ASP A CA 1
ATOM 1902 C C . ASP A 1 237 ? -14.812 -6.152 0.618 1.00 98.31 237 ASP A C 1
ATOM 1904 O O . ASP A 1 237 ? -15.730 -6.260 1.438 1.00 98.31 237 ASP A O 1
ATOM 1908 N N . ILE A 1 238 ? -13.618 -5.649 0.963 1.00 98.12 238 ILE A N 1
ATOM 1909 C CA . ILE A 1 238 ? -13.215 -5.331 2.341 1.00 98.12 238 ILE A CA 1
ATOM 1910 C C . ILE A 1 238 ? -14.081 -4.210 2.926 1.00 98.12 238 ILE A C 1
ATOM 1912 O O . ILE A 1 238 ? -14.687 -4.379 3.986 1.00 98.12 238 ILE A O 1
ATOM 1916 N N . ALA A 1 239 ? -14.202 -3.068 2.241 1.00 97.69 239 ALA A N 1
ATOM 1917 C CA . ALA A 1 239 ? -15.000 -1.950 2.747 1.00 97.69 239 ALA A CA 1
ATOM 1918 C C . ALA A 1 239 ? -16.489 -2.299 2.960 1.00 97.69 239 ALA A C 1
ATOM 1920 O O . ALA A 1 239 ? -17.025 -1.950 4.018 1.00 97.69 239 ALA A O 1
ATOM 1921 N N . PRO A 1 240 ? -17.194 -2.971 2.026 1.00 97.56 240 PRO A N 1
ATOM 1922 C CA . PRO A 1 240 ? -18.546 -3.474 2.271 1.00 97.56 240 PRO A CA 1
ATOM 1923 C C . PRO A 1 240 ? -18.646 -4.405 3.489 1.00 97.56 240 PRO A C 1
ATOM 1925 O O . PRO A 1 240 ? -19.562 -4.233 4.301 1.00 97.56 240 PRO A O 1
ATOM 1928 N N . ALA A 1 241 ? -17.704 -5.342 3.653 1.00 98.00 241 ALA A N 1
ATOM 1929 C CA . ALA A 1 241 ? -17.681 -6.271 4.785 1.00 98.00 241 ALA A CA 1
ATOM 1930 C C . ALA A 1 241 ? -17.507 -5.536 6.126 1.00 98.00 241 ALA A C 1
ATOM 1932 O O . ALA A 1 241 ? -18.312 -5.704 7.048 1.00 98.00 241 ALA A O 1
ATOM 1933 N N . ILE A 1 242 ? -16.546 -4.612 6.201 1.00 98.06 242 ILE A N 1
ATOM 1934 C CA . ILE A 1 242 ? -16.323 -3.763 7.378 1.00 98.06 242 ILE A CA 1
ATOM 1935 C C . ILE A 1 242 ? -17.572 -2.932 7.697 1.00 98.06 242 ILE A C 1
ATOM 1937 O O . ILE A 1 242 ? -18.048 -2.931 8.833 1.00 98.06 242 ILE A O 1
ATOM 1941 N N . LYS A 1 243 ? -18.170 -2.261 6.702 1.00 97.12 243 LYS A N 1
ATOM 1942 C CA . LYS A 1 243 ? -19.381 -1.437 6.893 1.00 97.12 243 LYS A CA 1
ATOM 1943 C C . LYS A 1 243 ? -20.560 -2.243 7.441 1.00 97.12 243 LYS A C 1
ATOM 1945 O O . LYS A 1 243 ? -21.349 -1.713 8.225 1.00 97.12 243 LYS A O 1
ATOM 1950 N N . LYS A 1 244 ? -20.700 -3.512 7.045 1.00 97.00 244 LYS A N 1
ATOM 1951 C CA . LYS A 1 244 ? -21.727 -4.419 7.580 1.00 97.00 244 LYS A CA 1
ATOM 1952 C C . LYS A 1 244 ? -21.501 -4.691 9.071 1.00 97.00 244 LYS A C 1
ATOM 1954 O O . LYS A 1 244 ? -22.469 -4.665 9.834 1.00 97.00 244 LYS A O 1
ATOM 1959 N N . ARG A 1 245 ? -20.250 -4.904 9.485 1.00 96.62 245 ARG A N 1
ATOM 1960 C CA . ARG A 1 245 ? -19.859 -5.205 10.873 1.00 96.62 245 ARG A CA 1
ATOM 1961 C C . ARG A 1 245 ? -19.893 -4.006 11.802 1.00 96.62 245 ARG A C 1
ATOM 1963 O O . ARG A 1 245 ? -20.410 -4.127 12.907 1.00 96.62 245 ARG A O 1
ATOM 1970 N N . LEU A 1 246 ? -19.516 -2.824 11.317 1.00 97.06 246 LEU A N 1
ATOM 1971 C CA . LEU A 1 246 ? -19.590 -1.564 12.074 1.00 97.06 246 LEU A CA 1
ATOM 1972 C C . LEU A 1 246 ? -20.999 -1.221 12.600 1.00 97.06 246 LEU A C 1
ATOM 1974 O O . LEU A 1 246 ? -21.151 -0.348 13.455 1.00 97.06 246 LEU A O 1
ATOM 1978 N N . ARG A 1 247 ? -22.045 -1.907 12.116 1.00 95.69 247 ARG A N 1
ATOM 1979 C CA . ARG A 1 247 ? -23.412 -1.824 12.659 1.00 95.69 247 ARG A CA 1
ATOM 1980 C C . ARG A 1 247 ? -23.578 -2.512 14.019 1.00 95.69 247 ARG A C 1
ATOM 1982 O O . ARG A 1 247 ? -24.558 -2.229 14.699 1.00 95.69 247 ARG A O 1
ATOM 1989 N N . LYS A 1 248 ? -22.684 -3.433 14.385 1.00 96.44 248 LYS A N 1
ATOM 1990 C CA . LYS A 1 248 ? -22.805 -4.317 15.557 1.00 96.44 248 LYS A CA 1
ATOM 1991 C C . LYS A 1 248 ? -21.572 -4.311 16.455 1.00 96.44 248 LYS A C 1
ATOM 1993 O O . LYS A 1 248 ? -21.714 -4.486 17.657 1.00 96.44 248 LYS A O 1
ATOM 1998 N N . GLU A 1 249 ? -20.390 -4.113 15.888 1.00 97.25 249 GLU A N 1
ATOM 1999 C CA . GLU A 1 249 ? -19.122 -4.276 16.598 1.00 97.25 249 GLU A CA 1
ATOM 2000 C C . GLU A 1 249 ? -18.092 -3.220 16.183 1.00 97.25 249 GLU A C 1
ATOM 2002 O O . GLU A 1 249 ? -18.288 -2.475 15.218 1.00 97.25 249 GLU A O 1
ATOM 2007 N N . ARG A 1 250 ? -17.001 -3.142 16.950 1.00 97.94 250 ARG A N 1
ATOM 2008 C CA . ARG A 1 250 ? -15.848 -2.291 16.643 1.00 97.94 250 ARG A CA 1
ATOM 2009 C C . ARG A 1 250 ? -14.895 -3.069 15.744 1.00 97.94 250 ARG A C 1
ATOM 2011 O O . ARG A 1 250 ? -14.628 -4.234 16.019 1.00 97.94 250 ARG A O 1
ATOM 2018 N N . VAL A 1 251 ? -14.386 -2.436 14.693 1.00 98.44 251 VAL A N 1
ATOM 2019 C CA . VAL A 1 251 ? -13.587 -3.110 13.660 1.00 98.44 251 VAL A CA 1
ATOM 2020 C C . VAL A 1 251 ? -12.219 -2.455 13.506 1.00 98.44 251 VAL A C 1
ATOM 2022 O O . VAL A 1 251 ? -12.128 -1.231 13.422 1.00 98.44 251 VAL A O 1
ATOM 2025 N N . ALA A 1 252 ? -11.170 -3.268 13.426 1.00 98.50 252 ALA A N 1
ATOM 2026 C CA . ALA A 1 252 ? -9.821 -2.832 13.091 1.00 98.50 252 ALA A CA 1
ATOM 2027 C C . ALA A 1 252 ? -9.459 -3.314 11.682 1.00 98.50 252 ALA A C 1
ATOM 2029 O O . ALA A 1 252 ? -9.545 -4.506 11.405 1.00 98.50 252 ALA A O 1
ATOM 2030 N N . LEU A 1 253 ? -9.058 -2.400 10.800 1.00 98.62 253 LEU A N 1
ATOM 2031 C CA . LEU A 1 253 ? -8.443 -2.720 9.513 1.00 98.62 253 LEU A CA 1
ATOM 2032 C C . LEU A 1 253 ? -6.933 -2.520 9.639 1.00 98.62 253 LEU A C 1
ATOM 2034 O O . LEU A 1 253 ? -6.480 -1.403 9.869 1.00 98.62 253 LEU A O 1
ATOM 2038 N N . VAL A 1 254 ? -6.175 -3.599 9.499 1.00 98.56 254 VAL A N 1
ATOM 2039 C CA . VAL A 1 254 ? -4.723 -3.649 9.667 1.00 98.56 254 VAL A CA 1
ATOM 2040 C C . VAL A 1 254 ? -4.087 -3.981 8.325 1.00 98.56 254 VAL A C 1
ATOM 2042 O O . VAL A 1 254 ? -4.266 -5.080 7.804 1.00 98.56 254 VAL A O 1
ATOM 2045 N N . VAL A 1 255 ? -3.329 -3.044 7.772 1.00 98.31 255 VAL A N 1
ATOM 2046 C CA . VAL A 1 255 ? -2.613 -3.218 6.511 1.00 98.31 255 VAL A CA 1
ATOM 2047 C C . VAL A 1 255 ? -1.127 -3.408 6.789 1.00 98.31 255 VAL A C 1
ATOM 2049 O O . VAL A 1 255 ? -0.486 -2.551 7.398 1.00 98.31 255 VAL A O 1
ATOM 2052 N N . LEU A 1 256 ? -0.590 -4.542 6.344 1.00 97.94 256 LEU A N 1
ATOM 2053 C CA . LEU A 1 256 ? 0.812 -4.917 6.484 1.00 97.94 256 LEU A CA 1
ATOM 2054 C C . LEU A 1 256 ? 1.501 -4.737 5.131 1.00 97.94 256 LEU A C 1
ATOM 2056 O O . LEU A 1 256 ? 1.367 -5.580 4.236 1.00 97.94 256 LEU A O 1
ATOM 2060 N N . GLU A 1 257 ? 2.202 -3.617 4.946 1.00 96.25 257 GLU A N 1
ATOM 2061 C CA . GLU A 1 257 ? 2.811 -3.348 3.651 1.00 96.25 257 GLU A CA 1
ATOM 2062 C C . GLU A 1 257 ? 3.997 -4.277 3.381 1.00 96.25 257 GLU A C 1
ATOM 2064 O O . GLU A 1 257 ? 4.857 -4.475 4.241 1.00 96.25 257 GLU A O 1
ATOM 2069 N N . GLY A 1 258 ? 4.089 -4.810 2.161 1.00 95.00 258 GLY A N 1
ATOM 2070 C CA . GLY A 1 258 ? 5.217 -5.650 1.753 1.00 95.00 258 GLY A CA 1
ATOM 2071 C C . GLY A 1 258 ? 5.110 -7.109 2.199 1.00 95.00 258 GLY A C 1
ATOM 2072 O O . GLY A 1 258 ? 6.064 -7.862 1.999 1.00 95.00 258 GLY A O 1
ATOM 2073 N N . ILE A 1 259 ? 3.985 -7.506 2.801 1.00 97.25 259 ILE A N 1
ATOM 2074 C CA . ILE A 1 259 ? 3.727 -8.875 3.253 1.00 97.25 259 ILE A CA 1
ATOM 2075 C C . ILE A 1 259 ? 2.992 -9.661 2.164 1.00 97.25 259 ILE A C 1
ATOM 2077 O O . ILE A 1 259 ? 1.887 -9.302 1.745 1.00 97.25 259 ILE A O 1
ATOM 2081 N N . ASP A 1 260 ? 3.615 -10.752 1.725 1.00 96.44 260 ASP A N 1
ATOM 2082 C CA . ASP A 1 260 ? 3.037 -11.753 0.828 1.00 96.44 260 ASP A CA 1
ATOM 2083 C C . ASP A 1 260 ? 2.440 -12.935 1.606 1.00 96.44 260 ASP A C 1
ATOM 2085 O O . ASP A 1 260 ? 2.455 -12.992 2.837 1.00 96.44 260 ASP A O 1
ATOM 2089 N N . ARG A 1 261 ? 1.901 -13.901 0.860 1.00 96.06 261 ARG A N 1
ATOM 2090 C CA . ARG A 1 261 ? 1.285 -15.109 1.410 1.00 96.06 261 ARG A CA 1
ATOM 2091 C C . ARG A 1 261 ? 2.261 -16.000 2.179 1.00 96.06 261 ARG A C 1
ATOM 2093 O O . ARG A 1 261 ? 1.825 -16.681 3.098 1.00 96.06 261 ARG A O 1
ATOM 2100 N N . GLU A 1 262 ? 3.538 -16.021 1.809 1.00 94.88 262 GLU A N 1
ATOM 2101 C CA . GLU A 1 262 ? 4.539 -16.871 2.467 1.00 94.88 262 GLU A CA 1
ATOM 2102 C C . GLU A 1 262 ? 4.918 -16.323 3.846 1.00 94.88 262 GLU A C 1
ATOM 2104 O O . GLU A 1 262 ? 5.232 -17.085 4.755 1.00 94.88 262 GLU A O 1
ATOM 2109 N N . GLN A 1 263 ? 4.856 -15.002 4.011 1.00 95.88 263 GLN A N 1
ATOM 2110 C CA . GLN A 1 263 ? 5.214 -14.306 5.247 1.00 95.88 263 GLN A CA 1
ATOM 2111 C C . GLN A 1 263 ? 4.035 -14.126 6.214 1.00 95.88 263 GLN A C 1
ATOM 2113 O O . GLN A 1 263 ? 4.240 -13.731 7.360 1.00 95.88 263 GLN A O 1
ATOM 2118 N N . PHE A 1 264 ? 2.798 -14.348 5.770 1.00 97.56 264 PHE A N 1
ATOM 2119 C CA . PHE A 1 264 ? 1.600 -14.018 6.539 1.00 97.56 264 PHE A CA 1
ATOM 2120 C C . PHE A 1 264 ? 1.292 -15.044 7.639 1.00 97.56 264 PHE A C 1
ATOM 2122 O O . PHE A 1 264 ? 1.110 -16.224 7.359 1.00 97.56 264 PHE A O 1
ATOM 2129 N N . MET A 1 265 ? 1.176 -14.588 8.894 1.00 96.25 265 MET A N 1
ATOM 2130 C CA . MET A 1 265 ? 1.052 -15.484 10.058 1.00 96.25 265 MET A CA 1
ATOM 2131 C C . MET A 1 265 ? -0.383 -15.713 10.565 1.00 96.25 265 MET A C 1
ATOM 2133 O O . MET A 1 265 ? -0.601 -16.597 11.388 1.00 96.25 265 MET A O 1
ATOM 2137 N N . PHE A 1 266 ? -1.381 -14.963 10.083 1.00 94.44 266 PHE A N 1
ATOM 2138 C CA . PHE A 1 266 ? -2.755 -15.037 10.613 1.00 94.44 266 PHE A CA 1
ATOM 2139 C C . PHE A 1 266 ? -3.662 -16.062 9.914 1.00 94.44 266 PHE A C 1
ATOM 2141 O O . PHE A 1 266 ? -4.816 -16.232 10.304 1.00 94.44 266 PHE A O 1
ATOM 2148 N N . GLY A 1 267 ? -3.183 -16.742 8.871 1.00 90.44 267 GLY A N 1
ATOM 2149 C CA . GLY A 1 267 ? -3.978 -17.712 8.121 1.00 90.44 267 GLY A CA 1
ATOM 2150 C C . GLY A 1 267 ? -3.453 -17.945 6.709 1.00 90.44 267 GLY A C 1
ATOM 2151 O O . GLY A 1 267 ? -2.406 -17.436 6.329 1.00 90.44 267 GLY A O 1
ATOM 2152 N N . SER A 1 268 ? -4.199 -18.726 5.926 1.00 91.31 268 SER A N 1
ATOM 2153 C CA . SER A 1 268 ? -3.809 -19.100 4.553 1.00 91.31 268 SER A CA 1
ATOM 2154 C C . SER A 1 268 ? -4.724 -18.542 3.458 1.00 91.31 268 SER A C 1
ATOM 2156 O O . SER A 1 268 ? -4.455 -18.767 2.267 1.00 91.31 268 SER A O 1
ATOM 2158 N N . ASP A 1 269 ? -5.773 -17.823 3.867 1.00 97.00 269 ASP A N 1
ATOM 2159 C CA . ASP A 1 269 ? -6.755 -17.198 2.988 1.00 97.00 269 ASP A CA 1
ATOM 2160 C C . ASP A 1 269 ? -6.134 -16.032 2.212 1.00 97.00 269 ASP A C 1
ATOM 2162 O O . ASP A 1 269 ? -5.199 -15.360 2.658 1.00 97.00 269 ASP A O 1
ATOM 2166 N N . SER A 1 270 ? -6.665 -15.795 1.018 1.00 97.69 270 SER A N 1
ATOM 2167 C CA . SER A 1 270 ? -6.223 -14.720 0.140 1.00 97.69 270 SER A CA 1
ATOM 2168 C C . SER A 1 270 ? -7.388 -14.122 -0.636 1.00 97.69 270 SER A C 1
ATOM 2170 O O . SER A 1 270 ? -8.420 -14.761 -0.846 1.00 97.69 270 SER A O 1
ATOM 2172 N N . CYS A 1 271 ? -7.210 -12.883 -1.085 1.00 97.88 271 CYS A N 1
ATOM 2173 C CA . CYS A 1 271 ? -8.153 -12.197 -1.958 1.00 97.88 271 CYS A CA 1
ATOM 2174 C C . CYS A 1 271 ? -7.445 -11.628 -3.193 1.00 97.88 271 CYS A C 1
ATOM 2176 O O . CYS A 1 271 ? -6.235 -11.395 -3.193 1.00 97.88 271 CYS A O 1
ATOM 2178 N N . ALA A 1 272 ? -8.200 -11.420 -4.270 1.00 98.25 272 ALA A N 1
ATOM 2179 C CA . ALA A 1 272 ? -7.690 -10.850 -5.507 1.00 98.25 272 ALA A CA 1
ATOM 2180 C C . ALA A 1 272 ? -7.264 -9.387 -5.313 1.00 98.25 272 ALA A C 1
ATOM 2182 O O . ALA A 1 272 ? -8.042 -8.554 -4.845 1.00 98.25 272 ALA A O 1
ATOM 2183 N N . ASN A 1 273 ? -6.049 -9.079 -5.760 1.00 97.44 273 ASN A N 1
ATOM 2184 C CA . ASN A 1 273 ? -5.407 -7.765 -5.725 1.00 97.44 273 ASN A CA 1
ATOM 2185 C C . ASN A 1 273 ? -5.280 -7.169 -7.141 1.00 97.44 273 ASN A C 1
ATOM 2187 O O . ASN A 1 273 ? -4.315 -6.487 -7.487 1.00 97.44 273 ASN A O 1
ATOM 2191 N N . THR A 1 274 ? -6.244 -7.484 -8.003 1.00 95.38 274 THR A N 1
ATOM 2192 C CA . THR A 1 274 ? -6.219 -7.135 -9.426 1.00 95.38 274 THR A CA 1
ATOM 2193 C C . THR A 1 274 ? -7.514 -6.477 -9.872 1.00 95.38 274 THR A C 1
ATOM 2195 O O . THR A 1 274 ? -8.571 -6.632 -9.257 1.00 95.38 274 THR A O 1
ATOM 2198 N N . TYR A 1 275 ? -7.413 -5.741 -10.973 1.00 91.88 275 TYR A N 1
ATOM 2199 C CA . TYR A 1 275 ? -8.526 -5.279 -11.783 1.00 91.88 275 TYR A CA 1
ATOM 2200 C C . TYR A 1 275 ? -8.177 -5.511 -13.256 1.00 91.88 275 TYR A C 1
ATOM 2202 O O . TYR A 1 275 ? -7.352 -4.798 -13.830 1.00 91.88 275 TYR A O 1
ATOM 2210 N N . SER A 1 276 ? -8.790 -6.524 -13.878 1.00 89.50 276 SER A N 1
ATOM 2211 C CA . SER A 1 276 ? -8.401 -6.995 -15.216 1.00 89.50 276 SER A CA 1
ATOM 2212 C C . SER A 1 276 ? -6.911 -7.394 -15.249 1.00 89.50 276 SER A C 1
ATOM 2214 O O . SER A 1 276 ? -6.501 -8.257 -14.478 1.00 89.50 276 SER A O 1
ATOM 2216 N N . TRP A 1 277 ? -6.098 -6.779 -16.110 1.00 87.31 277 TRP A N 1
ATOM 2217 C CA . TRP A 1 277 ? -4.648 -6.993 -16.200 1.00 87.31 277 TRP A CA 1
ATOM 2218 C C . TRP A 1 277 ? -3.843 -6.191 -15.163 1.00 87.31 277 TRP A C 1
ATOM 2220 O O . TRP A 1 277 ? -2.655 -6.453 -14.988 1.00 87.31 277 TRP A O 1
ATOM 2230 N N . TYR A 1 278 ? -4.457 -5.202 -14.505 1.00 89.44 278 TYR A N 1
ATOM 2231 C CA . TYR A 1 278 ? -3.775 -4.321 -13.562 1.00 89.44 278 TYR A CA 1
ATOM 2232 C C . TYR A 1 278 ? -3.674 -4.982 -12.190 1.00 89.44 278 TYR A C 1
ATOM 2234 O O . TYR A 1 278 ? -4.688 -5.339 -11.588 1.00 89.44 278 TYR A O 1
ATOM 2242 N N . THR A 1 279 ? -2.456 -5.084 -11.671 1.00 93.19 279 THR A N 1
ATOM 2243 C CA . THR A 1 279 ? -2.187 -5.492 -10.290 1.00 93.19 279 THR A CA 1
ATOM 2244 C C . THR A 1 279 ? -1.934 -4.259 -9.444 1.00 93.19 279 THR A C 1
ATOM 2246 O O . THR A 1 279 ? -1.089 -3.428 -9.792 1.00 93.19 279 THR A O 1
ATOM 2249 N N . TYR A 1 280 ? -2.658 -4.151 -8.334 1.00 93.25 280 TYR A N 1
ATOM 2250 C CA . TYR A 1 280 ? -2.482 -3.068 -7.379 1.00 93.25 280 TYR A CA 1
ATOM 2251 C C . TYR A 1 280 ? -1.153 -3.201 -6.642 1.00 93.25 280 TYR A C 1
ATOM 2253 O O . TYR A 1 280 ? -0.735 -4.299 -6.276 1.00 93.25 280 TYR A O 1
ATOM 2261 N N . LEU A 1 281 ? -0.522 -2.060 -6.383 1.00 90.00 281 LEU A N 1
ATOM 2262 C CA . LEU A 1 281 ? 0.708 -1.969 -5.605 1.00 90.00 281 LEU A CA 1
ATOM 2263 C C . LEU A 1 281 ? 0.431 -1.326 -4.247 1.00 90.00 281 LEU A C 1
ATOM 2265 O O . LEU A 1 281 ? -0.496 -0.514 -4.165 1.00 90.00 281 LEU A O 1
ATOM 2269 N N . PRO A 1 282 ? 1.253 -1.620 -3.224 1.00 88.56 282 PRO A N 1
ATOM 2270 C CA . PRO A 1 282 ? 1.226 -0.906 -1.957 1.00 88.56 282 PRO A CA 1
ATOM 2271 C C . PRO A 1 282 ? 1.260 0.604 -2.206 1.00 88.56 282 PRO A C 1
ATOM 2273 O O . PRO A 1 282 ? 2.154 1.107 -2.891 1.00 88.56 282 PRO A O 1
ATOM 2276 N N . GLY A 1 283 ? 0.243 1.308 -1.708 1.00 85.44 283 GLY A N 1
ATOM 2277 C CA . GLY A 1 283 ? 0.087 2.747 -1.895 1.00 85.44 283 GLY A CA 1
ATOM 2278 C C . GLY A 1 283 ? -1.346 3.183 -2.193 1.00 85.44 283 GLY A C 1
ATOM 2279 O O . GLY A 1 283 ? -2.316 2.452 -1.982 1.00 85.44 283 GLY A O 1
ATOM 2280 N N . GLU A 1 284 ? -1.474 4.412 -2.698 1.00 84.12 284 GLU A N 1
ATOM 2281 C CA . GLU A 1 284 ? -2.742 5.149 -2.787 1.00 84.12 284 GLU A CA 1
ATOM 2282 C C . GLU A 1 284 ? -3.848 4.388 -3.523 1.00 84.12 284 GLU A C 1
ATOM 2284 O O . GLU A 1 284 ? -4.967 4.292 -3.022 1.00 84.12 284 GLU A O 1
ATOM 2289 N N . GLY A 1 285 ? -3.546 3.809 -4.690 1.00 88.31 285 GLY A N 1
ATOM 2290 C CA . GLY A 1 285 ? -4.541 3.092 -5.490 1.00 88.31 285 GLY A CA 1
ATOM 2291 C C . GLY A 1 285 ? -5.117 1.875 -4.764 1.00 88.31 285 GLY A C 1
ATOM 2292 O O . GLY A 1 285 ? -6.331 1.658 -4.780 1.00 88.31 285 GLY A O 1
ATOM 2293 N N . GLN A 1 286 ? -4.263 1.100 -4.089 1.00 93.50 286 GLN A N 1
ATOM 2294 C CA . GLN A 1 286 ? -4.688 -0.074 -3.327 1.00 93.50 286 GLN A CA 1
ATOM 2295 C C . GLN A 1 286 ? -5.456 0.344 -2.072 1.00 93.50 286 GLN A C 1
ATOM 2297 O O . GLN A 1 286 ? -6.514 -0.214 -1.789 1.00 93.50 286 GLN A O 1
ATOM 2302 N N . TYR A 1 287 ? -4.997 1.382 -1.368 1.00 93.44 287 TYR A N 1
ATOM 2303 C CA . TYR A 1 287 ? -5.686 1.927 -0.194 1.00 93.44 287 TYR A CA 1
ATOM 2304 C C . TYR A 1 287 ? -7.061 2.457 -0.534 1.00 93.44 287 TYR A C 1
ATOM 2306 O O . TYR A 1 287 ? -8.027 2.184 0.182 1.00 93.44 287 TYR A O 1
ATOM 2314 N N . LEU A 1 288 ? -7.184 3.154 -1.656 1.00 92.12 288 LEU A N 1
ATOM 2315 C CA . LEU A 1 288 ? -8.464 3.628 -2.137 1.00 92.12 288 LEU A CA 1
ATOM 2316 C C . LEU A 1 288 ? -9.400 2.452 -2.437 1.00 92.12 288 LEU A C 1
ATOM 2318 O O . LEU A 1 288 ? -10.548 2.467 -1.992 1.00 92.12 288 LEU A O 1
ATOM 2322 N N . ALA A 1 289 ? -8.916 1.405 -3.111 1.00 95.00 289 ALA A N 1
ATOM 2323 C CA . ALA A 1 289 ? -9.720 0.222 -3.407 1.00 95.00 289 ALA A CA 1
ATOM 2324 C C . ALA A 1 289 ? -10.204 -0.497 -2.139 1.00 95.00 289 ALA A C 1
ATOM 2326 O O . ALA A 1 289 ? -11.407 -0.731 -1.993 1.00 95.00 289 ALA A O 1
ATOM 2327 N N . ILE A 1 290 ? -9.295 -0.744 -1.191 1.00 96.94 290 ILE A N 1
ATOM 2328 C CA . ILE A 1 290 ? -9.586 -1.379 0.102 1.00 96.94 290 ILE A CA 1
ATOM 2329 C C . ILE A 1 290 ? -10.619 -0.572 0.900 1.00 96.94 290 ILE A C 1
ATOM 2331 O O . ILE A 1 290 ? -11.579 -1.132 1.427 1.00 96.94 290 ILE A O 1
ATOM 2335 N N . THR A 1 291 ? -10.428 0.745 1.013 1.00 94.25 291 THR A N 1
ATOM 2336 C CA . THR A 1 291 ? -11.205 1.596 1.937 1.00 94.25 291 THR A CA 1
ATOM 2337 C C . THR A 1 291 ? -12.539 2.068 1.364 1.00 94.25 291 THR A C 1
ATOM 2339 O O . THR A 1 291 ? -13.484 2.335 2.115 1.00 94.25 291 THR A O 1
ATOM 2342 N N . THR A 1 292 ? -12.663 2.147 0.040 1.00 93.62 292 THR A N 1
ATOM 2343 C CA . THR A 1 292 ? -13.904 2.585 -0.616 1.00 93.62 292 THR A CA 1
ATOM 2344 C C . THR A 1 292 ? -14.757 1.422 -1.109 1.00 93.62 292 THR A C 1
ATOM 2346 O O . THR A 1 292 ? -15.986 1.555 -1.134 1.00 93.62 292 THR A O 1
ATOM 2349 N N . GLY A 1 293 ? -14.129 0.286 -1.427 1.00 95.56 293 GLY A N 1
ATOM 2350 C CA . GLY A 1 293 ? -14.771 -0.865 -2.055 1.00 95.56 293 GLY A CA 1
ATOM 2351 C C . GLY A 1 293 ? -15.060 -0.653 -3.538 1.00 95.56 293 GLY A C 1
ATOM 2352 O O . GLY A 1 293 ? -16.075 -1.122 -4.044 1.00 95.56 293 GLY A O 1
ATOM 2353 N N . LYS A 1 294 ? -14.217 0.132 -4.212 1.00 93.06 294 LYS A N 1
ATOM 2354 C CA . LYS A 1 294 ? -14.341 0.490 -5.627 1.00 93.06 294 LYS A CA 1
ATOM 2355 C C . LYS A 1 294 ? -12.984 0.416 -6.300 1.00 93.06 294 LYS A C 1
ATOM 2357 O O . LYS A 1 294 ? -11.999 0.856 -5.705 1.00 93.06 294 LYS A O 1
ATOM 2362 N N . HIS A 1 295 ? -12.927 -0.080 -7.530 1.00 91.12 295 HIS A N 1
ATOM 2363 C CA . HIS A 1 295 ? -11.664 -0.114 -8.250 1.00 91.12 295 HIS A CA 1
ATOM 2364 C C . HIS A 1 295 ? -11.215 1.295 -8.641 1.00 91.12 295 HIS A C 1
ATOM 2366 O O . HIS A 1 295 ? -12.013 2.227 -8.672 1.00 91.12 295 HIS A O 1
ATOM 2372 N N . LEU A 1 296 ? -9.917 1.462 -8.915 1.00 84.50 296 LEU A N 1
ATOM 2373 C CA . LEU A 1 296 ? -9.321 2.770 -9.197 1.00 84.50 296 LEU A CA 1
ATOM 2374 C C . LEU A 1 296 ? -10.029 3.501 -10.358 1.00 84.50 296 LEU A C 1
ATOM 2376 O O . LEU A 1 296 ? -10.289 4.692 -10.206 1.00 84.50 296 LEU A O 1
ATOM 2380 N N . PRO A 1 297 ? -10.435 2.818 -11.450 1.00 81.62 297 PRO A N 1
ATOM 2381 C CA . PRO A 1 297 ? -11.166 3.461 -12.546 1.00 81.62 297 PRO A CA 1
ATOM 2382 C C . PRO A 1 297 ? -12.584 3.920 -12.198 1.00 81.62 297 PRO A C 1
ATOM 2384 O O . PRO A 1 297 ? -13.164 4.696 -12.947 1.00 81.62 297 PRO A O 1
ATOM 2387 N N . ASP A 1 298 ? -13.146 3.461 -11.077 1.00 83.44 298 ASP A N 1
ATOM 2388 C CA . ASP A 1 298 ? -14.490 3.838 -10.627 1.00 83.44 298 ASP A CA 1
ATOM 2389 C C . ASP A 1 298 ? -14.487 5.123 -9.770 1.00 83.44 298 ASP A C 1
ATOM 2391 O O . ASP A 1 298 ? -15.518 5.492 -9.190 1.00 83.44 298 ASP A O 1
ATOM 2395 N N . HIS A 1 299 ? -13.330 5.784 -9.640 1.00 78.19 299 HIS A N 1
ATOM 2396 C CA . HIS A 1 299 ? -13.167 7.054 -8.929 1.00 78.19 299 HIS A CA 1
ATOM 2397 C C . HIS A 1 299 ? -12.997 8.227 -9.900 1.00 78.19 299 HIS A C 1
ATOM 2399 O O . HIS A 1 299 ? -12.385 8.060 -10.957 1.00 78.19 299 HIS A O 1
ATOM 2405 N N . PRO A 1 300 ? -13.486 9.432 -9.540 1.00 70.44 300 PRO A N 1
ATOM 2406 C CA . PRO A 1 300 ? -13.153 10.648 -10.277 1.00 70.44 300 PRO A CA 1
ATOM 2407 C C . PRO A 1 300 ? -11.647 10.912 -10.198 1.00 70.44 300 PRO A C 1
ATOM 2409 O O . PRO A 1 300 ? -10.972 10.438 -9.281 1.00 70.44 300 PRO A O 1
ATOM 2412 N N . TYR A 1 301 ? -11.119 11.682 -11.148 1.00 63.69 301 TYR A N 1
ATOM 2413 C CA . TYR A 1 301 ? -9.698 12.008 -11.193 1.00 63.69 301 TYR A CA 1
ATOM 2414 C C . TYR A 1 301 ? -9.427 13.501 -10.984 1.00 63.69 301 TYR A C 1
ATOM 2416 O O . TYR A 1 301 ? -10.044 14.325 -11.661 1.00 63.69 301 TYR A O 1
ATOM 2424 N N . PRO A 1 302 ? -8.456 13.860 -10.125 1.00 62.19 302 PRO A N 1
ATOM 2425 C CA . PRO A 1 302 ? -7.662 12.951 -9.295 1.00 62.19 302 PRO A CA 1
ATOM 2426 C C . PRO A 1 302 ? -8.505 12.267 -8.196 1.00 62.19 302 PRO A C 1
ATOM 2428 O O . PRO A 1 302 ? -9.456 12.870 -7.687 1.00 62.19 302 PRO A O 1
ATOM 2431 N N . PRO A 1 303 ? -8.187 11.007 -7.833 1.00 56.28 303 PRO A N 1
ATOM 2432 C CA . PRO A 1 303 ? -8.927 10.268 -6.814 1.00 56.28 303 PRO A CA 1
ATOM 2433 C C . PRO A 1 303 ? -8.984 11.052 -5.500 1.00 56.28 303 PRO A C 1
ATOM 2435 O O . PRO A 1 303 ? -7.991 11.620 -5.054 1.00 56.28 303 PRO A O 1
ATOM 2438 N N . GLY A 1 304 ? -10.164 11.094 -4.877 1.00 50.25 304 GLY A N 1
ATOM 2439 C CA . GLY A 1 304 ? -10.399 11.833 -3.630 1.00 50.25 304 GLY A CA 1
ATOM 2440 C C . GLY A 1 304 ? -10.983 13.240 -3.802 1.00 50.25 304 GLY A C 1
ATOM 2441 O O . GLY A 1 304 ? -11.422 13.826 -2.809 1.00 50.25 304 GLY A O 1
ATOM 2442 N N . TYR A 1 305 ? -11.078 13.759 -5.029 1.00 46.75 305 TYR A N 1
ATOM 2443 C CA . TYR A 1 305 ? -11.844 14.974 -5.310 1.00 46.75 305 TYR A CA 1
ATOM 2444 C C . TYR A 1 305 ? -13.332 14.644 -5.459 1.00 46.75 305 TYR A C 1
ATOM 2446 O O . TYR A 1 305 ? -13.713 13.604 -5.994 1.00 46.75 305 TYR A O 1
ATOM 2454 N N . ARG A 1 306 ? -14.185 15.514 -4.913 1.00 46.41 306 ARG A N 1
ATOM 2455 C CA . ARG A 1 306 ? -15.621 15.491 -5.198 1.00 46.41 306 ARG A CA 1
ATOM 2456 C C . ARG A 1 306 ? -15.835 16.302 -6.467 1.00 46.41 306 ARG A C 1
ATOM 2458 O O . ARG A 1 306 ? -15.438 17.466 -6.473 1.00 46.41 306 ARG A O 1
ATOM 2465 N N . ASP A 1 307 ? -16.447 15.689 -7.473 1.00 45.12 307 ASP A N 1
ATOM 2466 C CA . ASP A 1 307 ? -17.201 16.444 -8.476 1.00 45.12 307 ASP A CA 1
ATOM 2467 C C . ASP A 1 307 ? -18.377 17.173 -7.794 1.00 45.12 307 ASP A C 1
ATOM 2469 O O . ASP A 1 307 ? -18.962 16.601 -6.834 1.00 45.12 307 ASP A O 1
#

Foldseek 3Di:
DAWDWDDDLVDIWIARPVPRDTDPDPDPDPVSVVVVVLCNVQPQPDQQDLCNLVSQLVSVVVCCVPVVDLEAETEDRNLVVCQFQPAPPRDDNVVSLVSNVVSVVVNCVVSVAFEKEWEQAAKDFAPEEDEPAPWPWDWDADERFGQKIATAPGDPVSVVVLVPDPQWPDKAAPVRVCVQQVADPLCPPPHGRIMTGTDANYGYDDPPYDPRDTGIHGRLDQKIDIDHPDDAAALLVQQVVSVVCSVPGRYYYHYYYNDGQVSDDRDNDIYGQDRVPDGDHPDDQSCCSNNVSDHSSVAHPPRPDDD